Protein AF-A0A3E0HMZ7-F1 (afdb_monomer_lite)

Organism: NCBI:txid1045776

Foldseek 3Di:
DDDDDDDDDPDDDDDDDDDDDDDDDDDDDDDDDDDDDDDDDPDPPPDDDPPPPPCPPPPPPQDAADPVALLSVQLVVLVVLLVVQCVPDPDPVLVVCLDLVNLQVDPPAPDHSVLLSCSNRSVDLHDLRSLLSSCCSRPPVHPVSSVVSVVSSVVSVVVVVVVVCVVCVPDPPPPDDDDDDDDDDDDPQPQLLVLLVVLLVLLVVLCVVLPHDLVQLCVQLVHDSVLSVLCNDRPHPHRDLSSLVSSCVSSVPDPVVSVSSVVSSCSNVVPD

Radius of gyration: 32.25 Å; chains: 1; bounding box: 97×49×95 Å

Sequence (272 aa):
MRVLLSQVDPNGPSVRLDAHRRAPFMSPRGQGHAWSPGPLGTDQDRLGVHGSLREEAMPNRRRPIDMTTPAARLAMGLRALQREAIARAASTAELRAISIDQIAGGSLWRTSKTAIYAALNGTRLPSTDTISALAAAWDPRGEAGRLEWLRLRDAIEDELQANAAAAHPSQPTPTVSPTPQPQQEKPKNEGAERALVELRDRMEEARLRHGLALTQTTARARLGRTTVSQAFRQGAPAPSGGTVMAIGRALAVQEPELKEWLTLLRTAQSRT

pLDDT: mean 80.82, std 20.92, range [38.16, 98.06]

Secondary structure (DSSP, 8-state):
----PPPPP-------------------------------------------------S--PPPP-TTSHHHHHHHHHHHHHHHHHHH--SHHHHHHTSHHHHHH-SSS---HHHHHHHHHTSS---HHHHHHHHHHH-TTTHHHHHHHHHHHHHHHHHHHHHHHHHS---------------------HHHHHHHHHHHHHHHHHHHHTT--HHHHHHHHT--HHHHHHHHSTTSPPPPHHHHHHHHHHTT--HHHHHHHHHHHHHHHTT-

Structure (mmCIF, N/CA/C/O backbone):
data_AF-A0A3E0HMZ7-F1
#
_entry.id   AF-A0A3E0HMZ7-F1
#
loop_
_atom_site.group_PDB
_atom_site.id
_atom_site.type_symbol
_atom_site.label_atom_id
_atom_site.label_alt_id
_atom_site.label_comp_id
_atom_site.label_asym_id
_atom_site.label_entity_id
_atom_site.label_seq_id
_atom_site.pdbx_PDB_ins_code
_atom_site.Cartn_x
_atom_site.Cartn_y
_atom_site.Cartn_z
_atom_site.occupancy
_atom_site.B_iso_or_equiv
_atom_site.auth_seq_id
_atom_site.auth_comp_id
_atom_site.auth_asym_id
_atom_site.auth_atom_id
_atom_site.pdbx_PDB_model_num
ATOM 1 N N . MET A 1 1 ? -42.858 -26.434 -42.249 1.00 46.12 1 MET A N 1
ATOM 2 C CA . MET A 1 1 ? -41.436 -26.278 -42.628 1.00 46.12 1 MET A CA 1
ATOM 3 C C . MET A 1 1 ? -41.306 -25.182 -43.676 1.00 46.12 1 MET A C 1
ATOM 5 O O . MET A 1 1 ? -41.639 -25.413 -44.829 1.00 46.12 1 MET A O 1
ATOM 9 N N . ARG A 1 2 ? -40.872 -23.985 -43.274 1.00 43.38 2 ARG A N 1
ATOM 10 C CA . ARG A 1 2 ? -40.291 -22.968 -44.161 1.00 43.38 2 ARG A CA 1
ATOM 11 C C . ARG A 1 2 ? -39.480 -22.020 -43.281 1.00 43.38 2 ARG A C 1
ATOM 13 O O . ARG A 1 2 ? -40.033 -21.337 -42.429 1.00 43.38 2 ARG A O 1
ATOM 20 N N . VAL A 1 3 ? -38.167 -22.112 -43.439 1.00 47.28 3 VAL A N 1
ATOM 21 C CA . VAL A 1 3 ? -37.144 -21.322 -42.754 1.00 47.28 3 VAL A CA 1
ATOM 22 C C . VAL A 1 3 ? -36.981 -20.026 -43.544 1.00 47.28 3 VAL A C 1
ATOM 24 O O . VAL A 1 3 ? -36.716 -20.086 -44.743 1.00 47.28 3 VAL A O 1
ATOM 27 N N . LEU A 1 4 ? -37.153 -18.873 -42.898 1.00 54.59 4 LEU A N 1
ATOM 28 C CA . LEU A 1 4 ? -36.759 -17.578 -43.455 1.00 54.59 4 LEU A CA 1
ATOM 29 C C . LEU A 1 4 ? -35.418 -17.184 -42.831 1.00 54.59 4 LEU A C 1
ATOM 31 O O . LEU A 1 4 ? -35.339 -16.805 -41.666 1.00 54.59 4 LEU A O 1
ATOM 35 N N . LEU A 1 5 ? -34.366 -17.354 -43.632 1.00 55.09 5 LEU A N 1
ATOM 36 C CA . LEU A 1 5 ? -33.020 -16.841 -43.407 1.00 55.09 5 LEU A CA 1
ATOM 37 C C . LEU A 1 5 ? -33.034 -15.321 -43.596 1.00 55.09 5 LEU A C 1
ATOM 39 O O . LEU A 1 5 ? -33.409 -14.829 -44.660 1.00 55.09 5 LEU A O 1
ATOM 43 N N . SER A 1 6 ? -32.623 -14.594 -42.559 1.00 58.72 6 SER A N 1
ATOM 44 C CA . SER A 1 6 ? -32.431 -13.146 -42.601 1.00 58.72 6 SER A CA 1
ATOM 45 C C . SER A 1 6 ? -31.165 -12.825 -43.397 1.00 58.72 6 SER A C 1
ATOM 47 O O . SER A 1 6 ? -30.083 -13.316 -43.073 1.00 58.72 6 SER A O 1
ATOM 49 N N . GLN A 1 7 ? -31.319 -12.030 -44.457 1.00 59.16 7 GLN A N 1
ATOM 50 C CA . GLN A 1 7 ? -30.225 -11.507 -45.271 1.00 59.16 7 GLN A CA 1
ATOM 51 C C . GLN A 1 7 ? -29.367 -10.508 -44.487 1.00 59.16 7 GLN A C 1
ATOM 53 O O . GLN A 1 7 ? -29.874 -9.687 -43.726 1.00 59.16 7 GLN A O 1
ATOM 58 N N . VAL A 1 8 ? -28.060 -10.597 -44.727 1.00 59.78 8 VAL A N 1
ATOM 59 C CA . VAL A 1 8 ? -27.018 -9.657 -44.310 1.00 59.78 8 VAL A CA 1
ATOM 60 C C . VAL A 1 8 ? -26.905 -8.565 -45.373 1.00 59.78 8 VAL A C 1
ATOM 62 O O . VAL A 1 8 ? -26.824 -8.867 -46.562 1.00 59.78 8 VAL A O 1
ATOM 65 N N . ASP A 1 9 ? -26.897 -7.313 -44.931 1.00 62.09 9 ASP A N 1
ATOM 66 C CA . ASP A 1 9 ? -26.772 -6.116 -45.762 1.00 62.09 9 ASP A CA 1
ATOM 67 C C . ASP A 1 9 ? -25.286 -5.864 -46.126 1.00 62.09 9 ASP A C 1
ATOM 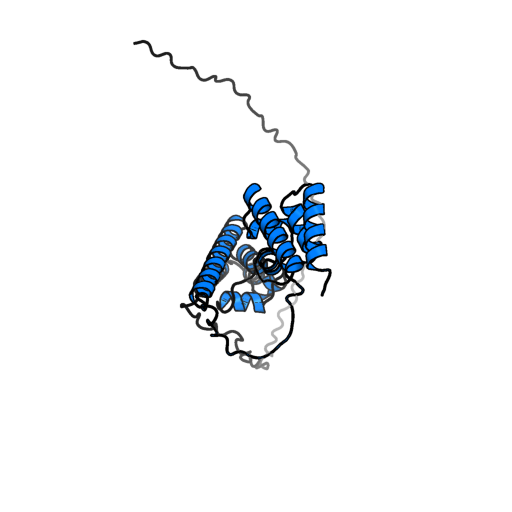69 O O . ASP A 1 9 ? -24.460 -5.737 -45.216 1.00 62.09 9 ASP A O 1
ATOM 73 N N . PRO A 1 10 ? -24.890 -5.827 -47.415 1.00 60.81 10 PRO A N 1
ATOM 74 C CA . PRO A 1 10 ? -23.492 -5.656 -47.821 1.00 60.81 10 PRO A CA 1
ATOM 75 C C . PRO A 1 10 ? -23.022 -4.190 -47.938 1.00 60.81 10 PRO A C 1
ATOM 77 O O . PRO A 1 10 ? -21.898 -3.961 -48.379 1.00 60.81 10 PRO A O 1
ATOM 80 N N . ASN A 1 11 ? -23.825 -3.191 -47.551 1.00 59.16 11 ASN A N 1
ATOM 81 C CA . ASN A 1 11 ? -23.514 -1.767 -47.774 1.00 59.16 11 ASN A CA 1
ATOM 82 C C . ASN A 1 11 ? -23.159 -0.977 -46.497 1.00 59.16 11 ASN A C 1
ATOM 84 O O . ASN A 1 11 ? -23.717 0.080 -46.204 1.00 59.16 11 ASN A O 1
ATOM 88 N N . GLY A 1 12 ? -22.173 -1.463 -45.738 1.00 53.44 12 GLY A N 1
ATOM 89 C CA . GLY A 1 12 ? -21.532 -0.679 -44.676 1.00 53.44 12 GLY A CA 1
ATOM 90 C C . GLY A 1 12 ? -20.525 0.341 -45.246 1.00 53.44 12 GLY A C 1
ATOM 91 O O . GLY A 1 12 ? -19.716 -0.026 -46.101 1.00 53.44 12 GLY A O 1
ATOM 92 N N . PRO A 1 13 ? -20.528 1.614 -44.805 1.00 52.66 13 PRO A N 1
ATOM 93 C CA . PRO A 1 13 ? -19.712 2.666 -45.409 1.00 52.66 13 PRO A CA 1
ATOM 94 C C . PRO A 1 13 ? -18.209 2.442 -45.190 1.00 52.66 13 PRO A C 1
ATOM 96 O O . PRO A 1 13 ? -17.721 2.342 -44.064 1.00 52.66 13 PRO A O 1
ATOM 99 N N . SER A 1 14 ? -17.467 2.421 -46.300 1.00 49.06 14 SER A N 1
ATOM 100 C CA . SER A 1 14 ? -16.004 2.429 -46.329 1.00 49.06 14 SER A CA 1
ATOM 101 C C . SER A 1 14 ? -15.459 3.725 -45.728 1.00 49.06 14 SER A C 1
ATOM 103 O O . SER A 1 14 ? -15.555 4.795 -46.331 1.00 49.06 14 SER A O 1
ATOM 105 N N . VAL A 1 15 ? -14.844 3.629 -44.552 1.00 52.47 15 VAL A N 1
ATOM 106 C CA . VAL A 1 15 ? -14.053 4.719 -43.976 1.00 52.47 15 VAL A CA 1
ATOM 107 C C . VAL A 1 15 ? -12.723 4.779 -44.730 1.00 52.47 15 VAL A C 1
ATOM 109 O O . VAL A 1 15 ? -11.824 3.969 -44.513 1.00 52.47 15 VAL A O 1
ATOM 112 N N . ARG A 1 16 ? -12.619 5.733 -45.662 1.00 45.00 16 ARG A N 1
ATOM 113 C CA . ARG A 1 16 ? -11.362 6.136 -46.301 1.00 45.00 16 ARG A CA 1
ATOM 114 C C . ARG A 1 16 ? -10.414 6.693 -45.234 1.00 45.00 16 ARG A C 1
ATOM 116 O O . ARG A 1 16 ? -10.706 7.720 -44.630 1.00 45.00 16 ARG A O 1
ATOM 123 N N . LEU A 1 17 ? -9.277 6.029 -45.026 1.00 49.91 17 LEU A N 1
ATOM 124 C CA . LEU A 1 17 ? -8.123 6.625 -44.357 1.00 49.91 17 LEU A CA 1
ATOM 125 C C . LEU A 1 17 ? -7.447 7.595 -45.337 1.00 49.91 17 LEU A C 1
ATOM 127 O O . LEU A 1 17 ? -6.785 7.169 -46.283 1.00 49.91 17 LEU A O 1
ATOM 131 N N . ASP A 1 18 ? -7.615 8.892 -45.098 1.00 42.81 18 ASP A N 1
ATOM 132 C CA . ASP A 1 18 ? -6.833 9.944 -45.743 1.00 42.81 18 ASP A CA 1
ATOM 133 C C . ASP A 1 18 ? -5.388 9.906 -45.230 1.00 42.81 18 ASP A C 1
ATOM 135 O O . ASP A 1 18 ? -5.064 10.326 -44.117 1.00 42.81 18 ASP A O 1
ATOM 139 N N . ALA A 1 19 ? -4.501 9.383 -46.072 1.00 49.16 19 ALA A N 1
ATOM 140 C CA . ALA A 1 19 ? -3.062 9.406 -45.891 1.00 49.16 19 ALA A CA 1
ATOM 141 C C . ALA A 1 19 ? -2.466 10.622 -46.613 1.00 49.16 19 ALA A C 1
ATOM 143 O O . ALA A 1 19 ? -1.935 10.484 -47.707 1.00 49.16 19 ALA A O 1
ATOM 144 N N . HIS A 1 20 ? -2.496 11.809 -45.999 1.00 45.06 20 HIS A N 1
ATOM 145 C CA . HIS A 1 20 ? -1.673 12.936 -46.452 1.00 45.06 20 HIS A CA 1
ATOM 146 C C . HIS A 1 20 ? -1.298 13.891 -45.312 1.00 45.06 20 HIS A C 1
ATOM 148 O O . HIS A 1 20 ? -2.047 14.795 -44.959 1.00 45.06 20 HIS A O 1
ATOM 154 N N . ARG A 1 21 ? -0.053 13.781 -44.830 1.00 42.22 21 ARG A N 1
ATOM 155 C CA . ARG A 1 21 ? 0.781 14.961 -44.551 1.00 42.22 21 ARG A CA 1
ATOM 156 C C . ARG A 1 21 ? 2.265 14.610 -44.637 1.00 42.22 21 ARG A C 1
ATOM 158 O O . ARG A 1 21 ? 2.892 14.159 -43.687 1.00 42.22 21 ARG A O 1
ATOM 165 N N . ARG A 1 22 ? 2.806 14.844 -45.836 1.00 45.09 22 ARG A N 1
ATOM 166 C CA . ARG A 1 22 ? 4.225 15.121 -46.071 1.00 45.09 22 ARG A CA 1
ATOM 167 C C . ARG A 1 22 ? 4.581 16.435 -45.373 1.00 45.09 22 ARG A C 1
ATOM 169 O O . ARG A 1 22 ? 3.862 17.418 -45.531 1.00 45.09 22 ARG A O 1
ATOM 176 N N . ALA A 1 23 ? 5.716 16.460 -44.688 1.00 48.41 23 ALA A N 1
ATOM 177 C CA . ALA A 1 23 ? 6.455 17.679 -44.382 1.00 48.41 23 ALA A CA 1
ATOM 178 C C . ALA A 1 23 ? 7.950 17.438 -44.679 1.00 48.41 23 ALA A C 1
ATOM 180 O O . ALA A 1 23 ? 8.374 16.281 -44.732 1.00 48.41 23 ALA A O 1
ATOM 181 N N . PRO A 1 24 ? 8.710 18.497 -44.998 1.00 61.53 24 PRO A N 1
ATOM 182 C CA . PRO A 1 24 ? 9.727 18.437 -46.035 1.00 61.53 24 PRO A CA 1
ATOM 183 C C . PRO A 1 24 ? 11.140 18.133 -45.539 1.00 61.53 24 PRO A C 1
ATOM 185 O O . PRO A 1 24 ? 11.568 18.485 -44.444 1.00 61.53 24 PRO A O 1
ATOM 188 N N . PHE A 1 25 ? 11.865 17.528 -46.469 1.00 49.56 25 PHE A N 1
ATOM 189 C CA . PHE A 1 25 ? 13.305 17.388 -46.549 1.00 49.56 25 PHE A CA 1
ATOM 190 C C . PHE A 1 25 ? 13.981 18.774 -46.514 1.00 49.56 25 PHE A C 1
ATOM 192 O O . PHE A 1 25 ? 13.818 19.566 -47.440 1.00 49.56 25 PHE A O 1
ATOM 199 N N . MET A 1 26 ? 14.756 19.061 -45.468 1.00 54.38 26 MET A N 1
ATOM 200 C CA . MET A 1 26 ? 15.767 20.123 -45.463 1.00 54.38 26 MET A CA 1
ATOM 201 C C . MET A 1 26 ? 17.067 19.553 -44.900 1.00 54.38 26 MET A C 1
ATOM 203 O O . MET A 1 26 ? 17.221 19.373 -43.696 1.00 54.38 26 MET A O 1
ATOM 207 N N . SER A 1 27 ? 18.015 19.289 -45.795 1.00 52.84 27 SER A N 1
ATOM 208 C CA . SER A 1 27 ? 19.438 19.273 -45.469 1.00 52.84 27 SER A CA 1
ATOM 209 C C . SER A 1 27 ? 20.047 20.596 -45.917 1.00 52.84 27 SER A C 1
ATOM 211 O O . SER A 1 27 ? 19.830 20.998 -47.062 1.00 52.84 27 SER A O 1
ATOM 213 N N . PRO A 1 28 ? 20.910 21.203 -45.097 1.00 62.03 28 PRO A N 1
ATOM 214 C CA . PRO A 1 28 ? 22.019 21.981 -45.605 1.00 62.03 28 PRO A CA 1
ATOM 215 C C . PRO A 1 28 ? 23.337 21.253 -45.338 1.00 62.03 28 PRO A C 1
ATOM 217 O O . PRO A 1 28 ? 23.676 20.885 -44.215 1.00 62.03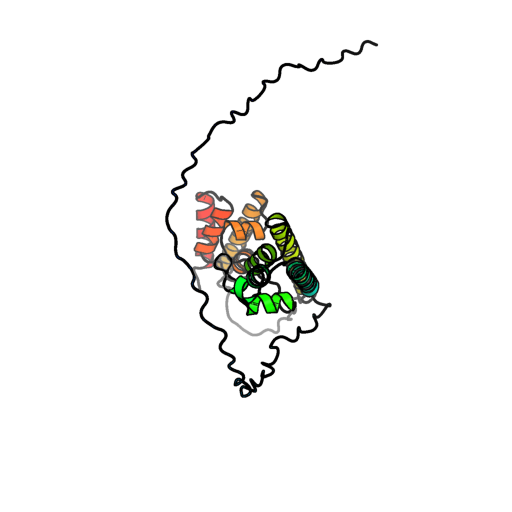 28 PRO A O 1
ATOM 220 N N . ARG A 1 29 ? 24.081 21.077 -46.430 1.00 49.16 29 ARG A N 1
ATOM 221 C CA . ARG A 1 29 ? 25.527 20.858 -46.454 1.00 49.16 29 ARG A CA 1
ATOM 222 C C . ARG A 1 29 ? 26.236 21.946 -45.644 1.00 49.16 29 ARG A C 1
ATOM 224 O O . ARG A 1 29 ? 25.865 23.112 -45.750 1.00 49.16 29 ARG A O 1
ATOM 231 N N . GLY A 1 30 ? 27.337 21.592 -44.986 1.00 44.38 30 GLY A N 1
ATOM 232 C CA . GLY A 1 30 ? 28.332 22.586 -44.603 1.00 44.38 30 GLY A CA 1
ATOM 233 C C . GLY A 1 30 ? 29.399 22.096 -43.633 1.00 44.38 30 GLY A C 1
ATOM 234 O O . GLY A 1 30 ? 29.156 22.092 -42.438 1.00 44.38 30 GLY A O 1
ATOM 235 N N . GLN A 1 31 ? 30.594 21.852 -44.184 1.00 53.25 31 GLN A N 1
ATOM 236 C CA . GLN A 1 31 ? 31.911 22.006 -43.541 1.00 53.25 31 GLN A CA 1
ATOM 237 C C . GLN A 1 31 ? 32.281 20.902 -42.521 1.00 53.25 31 GLN A C 1
ATOM 239 O O . GLN A 1 31 ? 31.648 20.735 -41.494 1.00 53.25 31 GLN A O 1
ATOM 244 N N . GLY A 1 32 ? 33.277 20.043 -42.746 1.00 47.09 32 GLY A N 1
ATOM 245 C CA . GLY A 1 32 ? 34.570 20.317 -43.367 1.00 47.09 32 GLY A CA 1
ATOM 246 C C . GLY A 1 32 ? 35.599 20.693 -42.301 1.00 47.09 32 GLY A C 1
ATOM 247 O O . GLY A 1 32 ? 36.150 21.782 -42.357 1.00 47.09 32 GLY A O 1
ATOM 248 N N . HIS A 1 33 ? 35.864 19.799 -41.343 1.00 51.12 33 HIS A N 1
ATOM 249 C CA . HIS A 1 33 ? 37.079 19.862 -40.534 1.00 51.12 33 HIS A CA 1
ATOM 250 C C . HIS A 1 33 ? 37.852 18.556 -40.670 1.00 51.12 33 HIS A C 1
ATOM 252 O O . HIS A 1 33 ? 37.441 17.498 -40.199 1.00 51.12 33 HIS A O 1
ATOM 258 N N . ALA A 1 34 ? 38.971 18.681 -41.378 1.00 44.94 34 ALA A N 1
ATOM 259 C CA . ALA A 1 34 ? 40.043 17.715 -41.444 1.00 44.94 34 ALA A CA 1
ATOM 260 C C . ALA A 1 34 ? 40.508 17.365 -40.024 1.00 44.94 34 ALA A C 1
ATOM 262 O O . ALA A 1 34 ? 40.951 18.233 -39.274 1.00 44.94 34 ALA A O 1
ATOM 263 N N . TRP A 1 35 ? 40.401 16.090 -39.665 1.00 46.62 35 TRP A N 1
ATOM 264 C CA . TRP A 1 35 ? 41.132 15.529 -38.539 1.00 46.62 35 TRP A CA 1
ATOM 265 C C . TRP A 1 35 ? 42.512 15.109 -39.043 1.00 46.62 35 TRP A C 1
ATOM 267 O O . TRP A 1 35 ? 42.638 14.177 -39.836 1.00 46.62 35 TRP A O 1
ATOM 277 N N . SER A 1 36 ? 43.537 15.838 -38.609 1.00 50.78 36 SER A N 1
ATOM 278 C CA . SER A 1 36 ? 44.939 15.469 -38.793 1.00 50.78 36 SER A CA 1
ATOM 279 C C . SER A 1 36 ? 45.300 14.288 -37.881 1.00 50.78 36 SER A C 1
ATOM 281 O O . SER A 1 36 ? 45.019 14.357 -36.682 1.00 50.78 36 SER A O 1
ATOM 283 N N . PRO A 1 37 ? 45.964 13.234 -38.384 1.00 58.03 37 PRO A N 1
ATOM 284 C CA . PRO A 1 37 ? 46.557 12.206 -37.539 1.00 58.03 37 PRO A CA 1
ATOM 285 C C . PRO A 1 37 ? 47.890 12.722 -36.971 1.00 58.03 37 PRO A C 1
ATOM 287 O O . PRO A 1 37 ? 48.880 12.850 -37.688 1.00 58.03 37 PRO A O 1
ATOM 290 N N . GLY A 1 38 ? 47.896 13.060 -35.680 1.00 47.66 38 GLY A N 1
ATOM 291 C CA . GLY A 1 38 ? 49.111 13.303 -34.894 1.00 47.66 38 GLY A CA 1
ATOM 292 C C . GLY A 1 38 ? 49.684 11.995 -34.323 1.00 47.66 38 GLY A C 1
ATOM 293 O O . GLY A 1 38 ? 48.937 11.030 -34.166 1.00 47.66 38 GLY A O 1
ATOM 294 N N . PRO A 1 39 ? 51.001 11.934 -34.061 1.00 57.16 39 PRO A N 1
ATOM 295 C CA . PRO A 1 39 ? 51.797 10.714 -34.155 1.00 57.16 39 PRO A CA 1
ATOM 296 C C . PRO A 1 39 ? 51.690 9.784 -32.943 1.00 57.16 39 PRO A C 1
ATOM 298 O O . PRO A 1 39 ? 51.387 10.202 -31.826 1.00 57.16 39 PRO A O 1
ATOM 301 N N . LEU A 1 40 ? 52.023 8.514 -33.199 1.00 56.88 40 LEU A N 1
ATOM 302 C CA . LEU A 1 40 ? 52.307 7.485 -32.204 1.00 56.88 40 LEU A CA 1
ATOM 303 C C . LEU A 1 40 ? 53.355 7.980 -31.196 1.00 56.88 40 LEU A C 1
ATOM 305 O O . LEU A 1 40 ? 54.552 7.972 -31.475 1.00 56.88 40 LEU A O 1
ATOM 309 N N . GLY A 1 41 ? 52.885 8.374 -30.016 1.00 44.78 41 GLY A N 1
ATOM 310 C CA . GLY A 1 41 ? 53.686 8.463 -28.804 1.00 44.78 41 GLY A CA 1
ATOM 311 C C . GLY A 1 41 ? 53.600 7.140 -28.055 1.00 44.78 41 GLY A C 1
ATOM 312 O O . GLY A 1 41 ? 52.588 6.837 -27.425 1.00 44.78 41 GLY A O 1
ATOM 313 N N . THR A 1 42 ? 54.655 6.340 -28.157 1.00 63.19 42 THR A N 1
ATOM 314 C CA . THR A 1 42 ? 54.971 5.265 -27.218 1.00 63.19 42 THR A CA 1
ATOM 315 C C . THR A 1 42 ? 55.269 5.887 -25.859 1.00 63.19 42 THR A C 1
ATOM 317 O O . THR A 1 42 ? 56.367 6.393 -25.655 1.00 63.19 42 THR A O 1
ATOM 320 N N . ASP A 1 43 ? 54.304 5.850 -24.944 1.00 46.06 43 ASP A N 1
ATOM 321 C CA . ASP A 1 43 ? 54.545 6.152 -23.534 1.00 46.06 43 ASP A CA 1
ATOM 322 C C . ASP A 1 43 ? 54.189 4.917 -22.708 1.00 46.06 43 ASP A C 1
ATOM 324 O O . ASP A 1 43 ? 53.050 4.643 -22.319 1.00 46.06 43 ASP A O 1
ATOM 328 N N . GLN A 1 44 ? 55.217 4.086 -22.601 1.00 52.34 44 GLN A N 1
ATOM 329 C CA . GLN A 1 44 ? 55.290 2.857 -21.844 1.00 52.34 44 GLN A CA 1
ATOM 330 C C . GLN A 1 44 ? 55.743 3.219 -20.422 1.00 52.34 44 GLN A C 1
ATOM 332 O O . GLN A 1 44 ? 56.800 2.787 -20.000 1.00 52.34 44 GLN A O 1
ATOM 337 N N . ASP A 1 45 ? 54.973 4.037 -19.697 1.00 49.44 45 ASP A N 1
ATOM 338 C CA . ASP A 1 45 ? 55.275 4.365 -18.294 1.00 49.44 45 ASP A CA 1
ATOM 339 C C . ASP A 1 45 ? 54.003 4.649 -17.474 1.00 49.44 45 ASP A C 1
ATOM 341 O O . ASP A 1 45 ? 53.703 5.745 -17.000 1.00 49.44 45 ASP A O 1
ATOM 345 N N . ARG A 1 46 ? 53.187 3.603 -17.304 1.00 44.84 46 ARG A N 1
ATOM 346 C CA . ARG A 1 46 ? 52.029 3.620 -16.394 1.00 44.84 46 ARG A CA 1
ATOM 347 C C . ARG A 1 46 ? 51.891 2.311 -15.619 1.00 44.84 46 ARG A C 1
ATOM 349 O O . ARG A 1 46 ? 50.832 1.693 -15.575 1.00 44.84 46 ARG A O 1
ATOM 356 N N . LEU A 1 47 ? 52.977 1.893 -14.974 1.00 52.03 47 LEU A N 1
ATOM 357 C CA . LEU A 1 47 ? 52.958 0.868 -13.931 1.00 52.03 47 LEU A CA 1
ATOM 358 C C . LEU A 1 47 ? 53.214 1.543 -12.586 1.00 52.03 47 LEU A C 1
ATOM 360 O O . LEU A 1 47 ? 54.346 1.816 -12.210 1.00 52.03 47 LEU A O 1
ATOM 364 N N . GLY A 1 48 ? 52.135 1.853 -11.872 1.00 49.41 48 GLY A N 1
ATOM 365 C CA . GLY A 1 48 ? 52.252 2.489 -10.561 1.00 49.41 48 GLY A CA 1
ATOM 366 C C . GLY A 1 48 ? 50.945 2.946 -9.933 1.00 49.41 48 GLY A C 1
ATOM 367 O O . GLY A 1 48 ? 50.954 3.859 -9.121 1.00 49.41 48 GLY A O 1
ATOM 368 N N . VAL A 1 49 ? 49.811 2.341 -10.289 1.00 46.75 49 VAL A N 1
ATOM 369 C CA . VAL A 1 49 ? 48.587 2.479 -9.496 1.00 46.75 49 VAL A CA 1
ATOM 370 C C . VAL A 1 49 ? 48.108 1.070 -9.202 1.00 46.75 49 VAL A C 1
ATOM 372 O O . VAL A 1 49 ? 47.240 0.526 -9.878 1.00 46.75 49 VAL A O 1
ATOM 375 N N . HIS A 1 50 ? 48.683 0.478 -8.152 1.00 45.06 50 HIS A N 1
ATOM 376 C CA . HIS A 1 50 ? 47.945 -0.465 -7.323 1.00 45.06 50 HIS A CA 1
ATOM 377 C C . HIS A 1 50 ? 46.779 0.311 -6.710 1.00 45.06 50 HIS A C 1
ATOM 379 O O . HIS A 1 50 ? 46.787 0.706 -5.545 1.00 45.06 50 HIS A O 1
ATOM 385 N N . GLY A 1 51 ? 45.763 0.551 -7.539 1.00 43.47 51 GLY A N 1
ATOM 386 C CA . GLY A 1 51 ? 44.406 0.734 -7.092 1.00 43.47 51 GLY A CA 1
ATOM 387 C C . GLY A 1 51 ? 44.060 -0.576 -6.426 1.00 43.47 51 GLY A C 1
ATOM 388 O O . GLY A 1 51 ? 43.618 -1.519 -7.074 1.00 43.47 51 GLY A O 1
ATOM 389 N N . SER A 1 52 ? 44.369 -0.636 -5.133 1.00 44.38 52 SER A N 1
ATOM 390 C CA . SER A 1 52 ? 43.654 -1.416 -4.152 1.00 44.38 52 SER A CA 1
ATOM 391 C C . SER A 1 52 ? 42.181 -1.147 -4.448 1.00 44.38 52 SER A C 1
ATOM 393 O O . SER A 1 52 ? 41.599 -0.172 -3.971 1.00 44.38 52 SER A O 1
ATOM 395 N N . LEU A 1 53 ? 41.609 -1.964 -5.341 1.00 46.72 53 LEU A N 1
ATOM 396 C CA . LEU A 1 53 ? 40.198 -2.266 -5.380 1.00 46.72 53 LEU A CA 1
ATOM 397 C C . LEU A 1 53 ? 39.967 -2.866 -4.008 1.00 46.72 53 LEU A C 1
ATOM 399 O O . LEU A 1 53 ? 40.027 -4.077 -3.812 1.00 46.72 53 LEU A O 1
ATOM 403 N N . ARG A 1 54 ? 39.814 -1.965 -3.032 1.00 41.59 54 ARG A N 1
ATOM 404 C CA . ARG A 1 54 ? 39.092 -2.238 -1.818 1.00 41.59 54 ARG A CA 1
ATOM 405 C C . ARG A 1 54 ? 37.917 -3.055 -2.310 1.00 41.59 54 ARG A C 1
ATOM 407 O O . ARG A 1 54 ? 37.156 -2.595 -3.164 1.00 41.59 54 ARG A O 1
ATOM 414 N N . GLU A 1 55 ? 37.819 -4.274 -1.808 1.00 40.25 55 GLU A N 1
ATOM 415 C CA . GLU A 1 55 ? 36.531 -4.838 -1.472 1.00 40.25 55 GLU A CA 1
ATOM 416 C C . GLU A 1 55 ? 35.785 -3.739 -0.702 1.00 40.25 55 GLU A C 1
ATOM 418 O O . GLU A 1 55 ? 35.801 -3.677 0.525 1.00 40.25 55 GLU A O 1
ATOM 423 N N . GLU A 1 56 ? 35.200 -2.785 -1.430 1.00 40.00 56 GLU A N 1
ATOM 424 C CA . GLU A 1 56 ? 34.049 -2.033 -0.997 1.00 40.00 56 GLU A CA 1
ATOM 425 C C . GLU A 1 56 ? 33.052 -3.130 -0.700 1.00 40.00 56 GLU A C 1
ATOM 427 O O . GLU A 1 56 ? 32.460 -3.718 -1.607 1.00 40.00 56 GLU A O 1
ATOM 432 N N . ALA A 1 57 ? 33.041 -3.503 0.580 1.00 39.34 57 ALA A N 1
ATOM 433 C CA . ALA A 1 57 ? 32.245 -4.546 1.172 1.00 39.34 57 ALA A CA 1
ATOM 434 C C . ALA A 1 57 ? 30.915 -4.583 0.441 1.00 39.34 57 ALA A C 1
ATOM 436 O O . ALA A 1 57 ? 30.151 -3.640 0.600 1.00 39.34 57 ALA A O 1
ATOM 437 N N . MET A 1 58 ? 30.681 -5.603 -0.398 1.00 38.16 58 MET A N 1
ATOM 438 C CA . MET A 1 58 ? 29.442 -5.737 -1.164 1.00 38.16 58 MET A CA 1
ATOM 439 C C . MET A 1 58 ? 28.272 -5.522 -0.191 1.00 38.16 58 MET A C 1
ATOM 441 O O . MET A 1 58 ? 27.976 -6.443 0.580 1.00 38.16 58 MET A O 1
ATOM 445 N N . PRO A 1 59 ? 27.606 -4.344 -0.160 1.00 47.47 59 PRO A N 1
ATOM 446 C CA . PRO A 1 59 ? 26.866 -3.938 1.040 1.00 47.47 59 PRO A CA 1
ATOM 447 C C . PRO A 1 59 ? 25.535 -4.672 1.205 1.00 47.47 59 PRO A C 1
ATOM 449 O O . PRO A 1 59 ? 24.732 -4.340 2.069 1.00 47.47 59 PRO A O 1
ATOM 452 N N . ASN A 1 60 ? 25.255 -5.654 0.353 1.00 56.94 60 ASN A N 1
ATOM 453 C CA . ASN A 1 60 ? 23.986 -6.351 0.324 1.00 56.94 60 ASN A CA 1
ATOM 454 C C . ASN A 1 60 ? 24.181 -7.816 -0.057 1.00 56.94 60 ASN A C 1
ATOM 456 O O . ASN A 1 60 ? 23.704 -8.283 -1.094 1.00 56.94 60 ASN A O 1
ATOM 460 N N . ARG A 1 61 ? 24.826 -8.590 0.827 1.00 69.06 61 ARG A N 1
ATOM 461 C CA . ARG A 1 61 ? 24.524 -10.026 0.871 1.00 69.06 61 ARG A CA 1
ATOM 462 C C . ARG A 1 61 ? 23.022 -10.152 1.112 1.00 69.06 61 ARG A C 1
ATOM 464 O O . ARG A 1 61 ? 22.521 -9.799 2.180 1.00 69.06 61 ARG A O 1
ATOM 471 N N . ARG A 1 62 ? 22.298 -10.579 0.074 1.00 78.12 62 ARG A N 1
ATOM 472 C CA . ARG A 1 62 ? 20.844 -10.749 0.115 1.00 78.12 62 ARG A CA 1
ATOM 473 C C . ARG A 1 62 ? 20.521 -11.677 1.277 1.00 78.12 62 ARG A C 1
ATOM 475 O O . ARG A 1 62 ? 20.980 -12.817 1.294 1.00 78.12 62 ARG A O 1
ATOM 482 N N . ARG A 1 63 ? 19.746 -11.188 2.244 1.00 84.50 63 ARG A N 1
ATOM 483 C CA . ARG A 1 63 ? 19.314 -12.027 3.360 1.00 84.50 63 ARG A CA 1
ATOM 484 C C . ARG A 1 63 ? 18.442 -13.174 2.822 1.00 84.50 63 ARG A C 1
ATOM 486 O O . ARG A 1 63 ? 17.707 -12.956 1.840 1.00 84.50 63 ARG A O 1
ATOM 493 N N . PRO A 1 64 ? 18.535 -14.377 3.417 1.00 90.75 64 PRO A N 1
ATOM 494 C CA . PRO A 1 64 ? 17.563 -15.430 3.161 1.00 90.75 64 PRO A CA 1
ATOM 495 C C . PRO A 1 64 ? 16.165 -14.895 3.493 1.00 90.75 64 PRO A C 1
ATOM 497 O O . PRO A 1 64 ? 15.993 -14.166 4.470 1.00 90.75 64 PRO A O 1
ATOM 500 N N . ILE A 1 65 ? 15.199 -15.184 2.623 1.00 92.12 65 ILE A N 1
ATOM 501 C CA . ILE A 1 65 ? 13.805 -14.782 2.826 1.00 92.12 65 ILE A CA 1
ATOM 502 C C . ILE A 1 65 ? 13.165 -15.828 3.734 1.00 92.12 65 ILE A C 1
ATOM 504 O O . ILE A 1 65 ? 13.271 -17.022 3.457 1.00 92.12 65 ILE A O 1
ATOM 508 N N . ASP A 1 66 ? 12.496 -15.377 4.791 1.00 92.00 66 ASP A N 1
ATOM 509 C CA . ASP A 1 66 ? 11.675 -16.240 5.632 1.00 92.00 66 ASP A CA 1
ATOM 510 C C . ASP A 1 66 ? 10.397 -16.641 4.885 1.00 92.00 66 ASP A C 1
ATOM 512 O O . ASP A 1 66 ? 9.444 -15.863 4.792 1.00 92.00 66 ASP A O 1
ATOM 516 N N . MET A 1 67 ? 10.394 -17.863 4.352 1.00 92.88 67 MET A N 1
ATOM 517 C CA . MET A 1 67 ? 9.313 -18.411 3.527 1.00 92.88 67 MET A CA 1
ATOM 518 C C . MET A 1 67 ? 8.006 -18.647 4.289 1.00 92.88 67 MET A C 1
ATOM 520 O O . MET A 1 67 ? 6.989 -18.919 3.655 1.00 92.88 67 MET A O 1
ATOM 524 N N . THR A 1 68 ? 8.010 -18.541 5.620 1.00 92.00 68 THR A N 1
ATOM 525 C CA . THR A 1 68 ? 6.796 -18.696 6.435 1.00 92.00 68 THR A CA 1
ATOM 526 C C . THR A 1 68 ? 5.880 -17.475 6.354 1.00 92.00 68 THR A C 1
ATOM 528 O O . THR A 1 68 ? 4.690 -17.565 6.650 1.00 92.00 68 THR A O 1
ATOM 531 N N . THR A 1 69 ? 6.409 -16.328 5.918 1.00 93.31 69 THR A N 1
ATOM 532 C CA . THR A 1 69 ? 5.642 -15.085 5.835 1.00 93.31 69 THR A CA 1
ATOM 533 C C . THR A 1 69 ? 4.928 -14.955 4.483 1.00 93.31 69 THR A C 1
ATOM 535 O O . THR A 1 69 ? 5.543 -15.175 3.437 1.00 93.31 69 THR A O 1
ATOM 538 N N . PRO A 1 70 ? 3.662 -14.496 4.435 1.00 94.12 70 PRO A N 1
ATOM 539 C CA . PRO A 1 70 ? 2.978 -14.216 3.168 1.00 94.12 70 PRO A CA 1
ATOM 540 C C . PRO A 1 70 ? 3.750 -13.234 2.266 1.00 94.12 70 PRO A C 1
ATOM 542 O O . PRO A 1 70 ? 3.774 -13.382 1.042 1.00 94.12 70 PRO A O 1
ATOM 545 N N . ALA A 1 71 ? 4.460 -12.274 2.873 1.00 94.56 71 ALA A N 1
ATOM 546 C CA . ALA A 1 71 ? 5.304 -11.300 2.178 1.00 94.56 71 ALA A CA 1
ATOM 547 C C . ALA A 1 71 ? 6.478 -11.938 1.407 1.00 94.56 71 ALA A C 1
ATOM 549 O O . ALA A 1 71 ? 6.945 -11.361 0.420 1.00 94.56 71 ALA A O 1
ATOM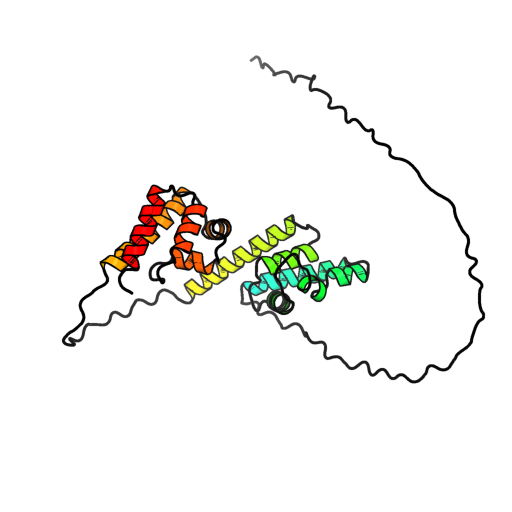 550 N N . ALA A 1 72 ? 6.927 -13.135 1.797 1.00 95.50 72 ALA A N 1
ATOM 551 C CA . ALA A 1 72 ? 7.992 -13.861 1.113 1.00 95.50 72 ALA A CA 1
ATOM 552 C C . ALA A 1 72 ? 7.655 -14.176 -0.344 1.00 95.50 72 ALA A C 1
ATOM 554 O O . ALA A 1 72 ? 8.516 -14.050 -1.216 1.00 95.50 72 ALA A O 1
ATOM 555 N N . ARG A 1 73 ? 6.395 -14.533 -0.630 1.00 96.25 73 ARG A N 1
ATOM 556 C CA . ARG A 1 73 ? 5.940 -14.841 -1.995 1.00 96.25 73 ARG A CA 1
ATOM 557 C C . ARG A 1 73 ? 6.090 -13.634 -2.918 1.00 96.25 73 ARG A C 1
ATOM 559 O O . ARG A 1 73 ? 6.646 -13.765 -4.008 1.00 96.25 73 ARG A O 1
ATOM 566 N N . LEU A 1 74 ? 5.692 -12.449 -2.451 1.00 97.12 74 LEU A N 1
ATOM 567 C CA . LEU A 1 74 ? 5.870 -11.202 -3.200 1.00 97.12 74 LEU A CA 1
ATOM 568 C C . LEU A 1 74 ? 7.349 -10.880 -3.415 1.00 97.12 74 LEU A C 1
ATOM 570 O O . LEU A 1 74 ? 7.754 -10.554 -4.527 1.00 97.12 74 LEU A O 1
ATOM 574 N N . ALA A 1 75 ? 8.167 -11.010 -2.369 1.00 97.25 75 ALA A N 1
ATOM 575 C CA . ALA A 1 75 ? 9.601 -10.753 -2.446 1.00 97.25 75 ALA A CA 1
ATOM 576 C C . ALA A 1 75 ? 10.305 -11.675 -3.455 1.00 97.25 75 ALA A C 1
ATOM 578 O O . ALA A 1 75 ? 11.146 -11.218 -4.233 1.00 97.25 75 ALA A O 1
ATOM 579 N N . MET A 1 76 ? 9.943 -12.961 -3.486 1.00 97.19 76 MET A N 1
ATOM 580 C CA . MET A 1 76 ? 10.445 -13.912 -4.481 1.00 97.19 76 MET A CA 1
ATOM 581 C C . MET A 1 76 ? 10.035 -13.523 -5.900 1.00 97.19 76 MET A C 1
ATOM 583 O O . MET A 1 76 ? 10.892 -13.510 -6.786 1.00 97.19 76 MET A O 1
ATOM 587 N N . GLY A 1 77 ? 8.767 -13.150 -6.099 1.00 97.56 77 GLY A N 1
ATOM 588 C CA . GLY A 1 77 ? 8.268 -12.657 -7.381 1.00 97.56 77 GLY A CA 1
ATOM 589 C C . GLY A 1 77 ? 9.042 -11.430 -7.868 1.00 97.56 77 GLY A C 1
ATOM 590 O O . GLY A 1 77 ? 9.548 -11.424 -8.987 1.00 97.56 77 GLY A O 1
ATOM 591 N N . LEU A 1 78 ? 9.244 -10.434 -7.002 1.00 97.62 78 LEU A N 1
ATOM 592 C CA . LEU A 1 78 ? 10.017 -9.231 -7.331 1.00 97.62 78 LEU A CA 1
ATOM 593 C C . LEU A 1 78 ? 11.492 -9.543 -7.633 1.00 97.62 78 LEU A C 1
ATOM 595 O O . LEU A 1 78 ? 12.078 -8.941 -8.530 1.00 97.62 78 LEU A O 1
ATOM 599 N N . ARG A 1 79 ? 12.110 -10.502 -6.925 1.00 97.25 79 ARG A N 1
ATOM 600 C CA . ARG A 1 79 ? 13.483 -10.952 -7.224 1.00 97.25 79 ARG A CA 1
ATOM 601 C C . ARG A 1 79 ? 13.573 -11.664 -8.573 1.00 97.25 79 ARG A C 1
ATOM 603 O O . ARG A 1 79 ? 14.574 -11.487 -9.264 1.00 97.25 79 ARG A O 1
ATOM 610 N N . ALA A 1 80 ? 12.581 -12.480 -8.929 1.00 97.44 80 ALA A N 1
ATOM 611 C CA . ALA A 1 80 ? 12.512 -13.113 -10.243 1.00 97.44 80 ALA A CA 1
ATOM 612 C C . ALA A 1 80 ? 12.375 -12.051 -11.340 1.00 97.44 80 ALA A C 1
ATOM 614 O O . ALA A 1 80 ? 13.218 -12.005 -12.233 1.00 97.44 80 ALA A O 1
ATOM 615 N N . LEU A 1 81 ? 11.433 -11.121 -11.169 1.00 97.62 81 LEU A N 1
ATOM 616 C CA . LEU A 1 81 ? 11.205 -10.004 -12.082 1.00 97.62 81 LEU A CA 1
ATOM 617 C C . LEU A 1 81 ? 12.475 -9.167 -12.306 1.00 97.62 81 LEU A C 1
ATOM 619 O O . LEU A 1 81 ? 12.837 -8.876 -13.443 1.00 97.62 81 LEU A O 1
ATOM 623 N N . GLN A 1 82 ? 13.201 -8.838 -11.232 1.00 97.56 82 GLN A N 1
ATOM 624 C CA . GLN A 1 82 ? 14.472 -8.118 -11.322 1.00 97.56 82 GLN A CA 1
ATOM 625 C C . GLN A 1 82 ? 15.524 -8.896 -12.125 1.00 97.56 82 GLN A C 1
ATOM 627 O O . GLN A 1 82 ? 16.219 -8.311 -12.952 1.00 97.56 82 GLN A O 1
ATOM 632 N N . ARG A 1 83 ? 15.677 -10.205 -11.874 1.00 97.62 83 ARG A N 1
ATOM 633 C CA . ARG A 1 83 ? 16.655 -11.037 -12.597 1.00 97.62 83 ARG A CA 1
ATOM 634 C C . ARG A 1 83 ? 16.336 -11.103 -14.083 1.00 97.62 83 ARG A C 1
ATOM 636 O O . ARG A 1 83 ? 17.247 -10.982 -14.891 1.00 97.62 83 ARG A O 1
ATOM 643 N N . GLU A 1 84 ? 15.066 -11.259 -14.434 1.00 97.94 84 GLU A N 1
ATOM 644 C CA . GLU A 1 84 ? 14.640 -11.266 -15.831 1.00 97.94 84 GLU A CA 1
ATOM 645 C C . GLU A 1 84 ? 14.851 -9.905 -16.499 1.00 97.94 84 GLU A C 1
ATOM 647 O O . GLU A 1 84 ? 15.311 -9.851 -17.634 1.00 97.94 84 GLU A O 1
ATOM 652 N N . ALA A 1 85 ? 14.573 -8.800 -15.801 1.00 97.12 85 ALA A N 1
ATOM 653 C CA . ALA A 1 85 ? 14.849 -7.460 -16.314 1.00 97.12 85 ALA A CA 1
ATOM 654 C C . ALA A 1 85 ? 16.344 -7.247 -16.584 1.00 97.12 85 ALA A C 1
ATOM 656 O O . ALA A 1 85 ? 16.705 -6.745 -17.645 1.00 97.12 85 ALA A O 1
ATOM 657 N N . ILE A 1 86 ? 17.209 -7.694 -15.667 1.00 97.00 86 ILE A N 1
ATOM 658 C CA . ILE A 1 86 ? 18.666 -7.672 -15.854 1.00 97.00 86 ILE A CA 1
ATOM 659 C C . ILE A 1 86 ? 19.074 -8.542 -17.046 1.00 97.00 86 ILE A C 1
ATOM 661 O O . ILE A 1 86 ? 19.884 -8.106 -17.854 1.00 97.00 86 ILE A O 1
ATOM 665 N N . ALA A 1 87 ? 18.503 -9.741 -17.185 1.00 97.38 87 ALA A N 1
ATOM 666 C CA . ALA A 1 87 ? 18.811 -10.647 -18.291 1.00 97.38 87 ALA A CA 1
ATOM 667 C C . ALA A 1 87 ? 18.363 -10.108 -19.662 1.00 97.38 87 ALA A C 1
ATOM 669 O O . ALA A 1 87 ? 18.970 -10.449 -20.673 1.00 97.38 87 ALA A O 1
ATOM 670 N N . ARG A 1 88 ? 17.312 -9.278 -19.709 1.00 97.56 88 ARG A N 1
ATOM 671 C CA . ARG A 1 88 ? 16.825 -8.642 -20.944 1.00 97.56 88 ARG A CA 1
ATOM 672 C C . ARG A 1 88 ? 17.605 -7.393 -21.348 1.00 97.56 88 ARG A C 1
ATOM 674 O O . ARG A 1 88 ? 17.526 -7.012 -22.510 1.00 97.56 88 ARG A O 1
ATOM 681 N N . ALA A 1 89 ? 18.298 -6.740 -20.418 1.00 97.25 89 ALA A N 1
ATOM 682 C CA . ALA A 1 89 ? 19.037 -5.522 -20.720 1.00 97.25 89 ALA A CA 1
ATOM 683 C C . ALA A 1 89 ? 20.217 -5.835 -21.655 1.00 97.25 89 ALA A C 1
ATOM 685 O O . ALA A 1 89 ? 21.137 -6.568 -21.296 1.00 97.25 89 ALA A O 1
ATOM 686 N N . ALA A 1 90 ? 20.196 -5.259 -22.853 1.00 97.06 90 ALA A N 1
ATOM 687 C CA . ALA A 1 90 ? 21.206 -5.449 -23.888 1.00 97.06 90 ALA A CA 1
ATOM 688 C C . ALA A 1 90 ? 22.375 -4.460 -23.758 1.00 97.06 90 ALA A C 1
ATOM 690 O O . ALA A 1 90 ? 23.402 -4.615 -24.419 1.00 97.06 90 ALA A O 1
ATOM 691 N N . SER A 1 91 ? 22.231 -3.425 -22.922 1.00 96.81 91 SER A N 1
ATOM 692 C CA . SER A 1 91 ? 23.241 -2.380 -22.764 1.00 96.81 91 SER A CA 1
ATOM 693 C C . SER A 1 91 ? 23.443 -1.932 -21.317 1.00 96.81 91 SER A C 1
ATOM 695 O O . SER A 1 91 ? 22.557 -2.017 -20.465 1.00 96.81 91 SER A O 1
ATOM 697 N N . THR A 1 92 ? 24.613 -1.348 -21.050 1.00 96.44 92 THR A N 1
ATOM 698 C CA . THR A 1 92 ? 24.928 -0.714 -19.760 1.00 96.44 92 THR A CA 1
ATOM 699 C C . THR A 1 92 ? 23.970 0.436 -19.429 1.00 96.44 92 THR A C 1
ATOM 701 O O . THR A 1 92 ? 23.672 0.676 -18.259 1.00 96.44 92 THR A O 1
ATOM 704 N N . ALA A 1 93 ? 23.470 1.148 -20.444 1.00 96.00 93 ALA A N 1
ATOM 705 C CA . ALA A 1 93 ? 22.498 2.223 -20.259 1.00 96.00 93 ALA A CA 1
ATOM 706 C C . ALA A 1 93 ? 21.146 1.679 -19.768 1.00 96.00 93 ALA A C 1
ATOM 708 O O . ALA A 1 93 ? 20.589 2.209 -18.806 1.00 96.00 93 ALA A O 1
ATOM 709 N N . GLU A 1 94 ? 20.665 0.584 -20.361 1.00 96.38 94 GLU A N 1
ATOM 710 C CA . GLU A 1 94 ? 19.448 -0.107 -19.917 1.00 96.38 94 GLU A CA 1
ATOM 711 C C . GLU A 1 94 ? 19.609 -0.682 -18.507 1.00 96.38 94 GLU A C 1
ATOM 713 O O . GLU A 1 94 ? 18.737 -0.478 -17.664 1.00 96.38 94 GLU A O 1
ATOM 718 N N . LEU A 1 95 ? 20.758 -1.299 -18.204 1.00 96.50 95 LEU A N 1
ATOM 719 C CA . LEU A 1 95 ? 21.076 -1.776 -16.852 1.00 96.50 95 LEU A CA 1
ATOM 720 C C . LEU A 1 95 ? 21.032 -0.647 -15.813 1.00 96.50 95 LEU A C 1
ATOM 722 O O . LEU A 1 95 ? 20.514 -0.834 -14.711 1.00 96.50 95 LEU A O 1
ATOM 726 N N . ARG A 1 96 ? 21.545 0.542 -16.155 1.00 95.31 96 ARG A N 1
ATOM 727 C CA . ARG A 1 96 ? 21.474 1.717 -15.276 1.00 95.31 96 ARG A CA 1
ATOM 728 C C . ARG A 1 96 ? 20.031 2.190 -15.097 1.00 95.31 96 ARG A C 1
ATOM 730 O O . ARG A 1 96 ? 19.657 2.517 -13.971 1.00 95.31 96 ARG A O 1
ATOM 737 N N . ALA A 1 97 ? 19.226 2.193 -16.158 1.00 94.62 97 ALA A N 1
ATOM 738 C CA . ALA A 1 97 ? 17.823 2.603 -16.105 1.00 94.62 97 ALA A CA 1
ATOM 739 C C . ALA A 1 97 ? 16.982 1.726 -15.160 1.00 94.62 97 ALA A C 1
ATOM 741 O O . ALA A 1 97 ? 16.135 2.249 -14.439 1.00 94.62 97 ALA A O 1
ATOM 742 N N . ILE A 1 98 ? 17.263 0.420 -15.102 1.00 96.25 98 ILE A N 1
ATOM 743 C CA . ILE A 1 98 ? 16.563 -0.534 -14.221 1.00 96.25 98 ILE A CA 1
ATOM 744 C C . ILE A 1 98 ? 17.237 -0.731 -12.854 1.00 96.25 98 ILE A C 1
ATOM 746 O O . ILE A 1 98 ? 16.810 -1.578 -12.060 1.00 96.25 98 ILE A O 1
ATOM 750 N N . SER A 1 99 ? 18.308 0.013 -12.569 1.00 96.56 99 SER A N 1
ATOM 751 C CA . SER A 1 99 ? 19.031 -0.087 -11.301 1.00 96.56 99 SER A CA 1
ATOM 752 C C . SER A 1 99 ? 18.189 0.437 -10.135 1.00 96.56 99 SER A C 1
ATOM 754 O O . SER A 1 99 ? 17.411 1.380 -10.274 1.00 96.56 99 SER A O 1
ATOM 756 N N . ILE A 1 100 ? 18.374 -0.144 -8.944 1.00 96.44 100 ILE A N 1
ATOM 757 C CA . ILE A 1 100 ? 17.665 0.293 -7.727 1.00 96.44 100 ILE A CA 1
ATOM 758 C C . ILE A 1 100 ? 17.933 1.774 -7.436 1.00 96.44 100 ILE A C 1
ATOM 760 O O . ILE A 1 100 ? 17.031 2.478 -6.989 1.00 96.44 100 ILE A O 1
ATOM 764 N N . ASP A 1 101 ? 19.150 2.250 -7.700 1.00 95.69 101 ASP A N 1
ATOM 765 C CA . ASP A 1 101 ? 19.526 3.643 -7.471 1.00 95.69 101 ASP A CA 1
ATOM 766 C C . ASP A 1 101 ? 18.728 4.595 -8.356 1.00 95.69 101 ASP A C 1
ATOM 768 O O . ASP A 1 101 ? 18.208 5.595 -7.860 1.00 95.69 101 ASP A O 1
ATOM 772 N N . GLN A 1 102 ? 18.568 4.245 -9.634 1.00 95.94 102 GLN A N 1
ATOM 773 C CA . GLN A 1 102 ? 17.785 5.037 -10.570 1.00 95.94 102 GLN A CA 1
ATOM 774 C C . GLN A 1 102 ? 16.292 4.993 -10.242 1.00 95.94 102 GLN A C 1
ATOM 776 O O . GLN A 1 102 ? 15.634 6.030 -10.255 1.00 95.94 102 GLN A O 1
ATOM 781 N N . ILE A 1 103 ? 15.761 3.819 -9.886 1.00 96.12 103 ILE A N 1
ATOM 782 C CA . ILE A 1 103 ? 14.351 3.669 -9.501 1.00 96.12 103 ILE A CA 1
ATOM 783 C C . ILE A 1 103 ? 14.048 4.479 -8.234 1.00 96.12 103 ILE A C 1
ATOM 785 O O . ILE A 1 103 ? 13.030 5.162 -8.169 1.00 96.12 103 ILE A O 1
ATOM 789 N N . ALA A 1 104 ? 14.936 4.440 -7.238 1.00 95.00 104 ALA A N 1
ATOM 790 C CA . ALA A 1 104 ? 14.778 5.190 -5.994 1.00 95.00 104 ALA A CA 1
ATOM 791 C C . ALA A 1 104 ? 14.950 6.707 -6.164 1.00 95.00 104 ALA A C 1
ATOM 793 O O . ALA A 1 104 ? 14.396 7.464 -5.373 1.00 95.00 104 ALA A O 1
ATOM 794 N N . GLY A 1 105 ? 15.736 7.145 -7.151 1.00 91.38 105 GLY A N 1
ATOM 795 C CA . GLY A 1 105 ? 15.912 8.559 -7.489 1.00 91.38 105 GLY A CA 1
ATOM 796 C C . GLY A 1 105 ? 14.844 9.115 -8.439 1.00 91.38 105 GLY A C 1
ATOM 797 O O . GLY A 1 105 ? 14.789 10.326 -8.645 1.00 91.38 105 GLY A O 1
ATOM 798 N N . GLY A 1 106 ? 14.011 8.253 -9.030 1.00 88.06 106 GLY A N 1
ATOM 799 C CA . GLY A 1 106 ? 12.961 8.647 -9.964 1.00 88.06 106 GLY A CA 1
ATOM 800 C C . GLY A 1 106 ? 11.859 9.473 -9.295 1.00 88.06 106 GLY A C 1
ATOM 801 O O . GLY A 1 106 ? 11.419 9.171 -8.190 1.00 88.06 106 GLY A O 1
ATOM 802 N N . SER A 1 107 ? 11.377 10.511 -9.981 1.00 67.00 107 SER A N 1
ATOM 803 C CA . SER A 1 107 ? 10.396 11.459 -9.428 1.00 67.00 107 SER A CA 1
ATOM 804 C C . SER A 1 107 ? 8.941 10.985 -9.492 1.00 67.00 107 SER A C 1
ATOM 806 O O . SER A 1 107 ? 8.085 11.569 -8.828 1.00 67.00 107 SER A O 1
ATOM 808 N N . LEU A 1 108 ? 8.636 9.951 -10.284 1.00 88.62 108 LEU A N 1
ATOM 809 C CA . LEU A 1 108 ? 7.249 9.561 -10.555 1.00 88.62 108 LEU A CA 1
ATOM 810 C C . LEU A 1 108 ? 6.578 8.838 -9.375 1.00 88.62 108 LEU A C 1
ATOM 812 O O . LEU A 1 108 ? 5.368 8.957 -9.199 1.00 88.62 108 LEU A O 1
ATOM 816 N N . TRP A 1 109 ? 7.346 8.128 -8.545 1.00 92.44 109 TRP A N 1
ATOM 817 C CA . TRP A 1 109 ? 6.824 7.365 -7.409 1.00 92.44 109 TRP A CA 1
ATOM 818 C C . TRP A 1 109 ? 7.603 7.679 -6.140 1.00 92.44 109 TRP A C 1
ATOM 820 O O . TRP A 1 109 ? 8.831 7.752 -6.160 1.00 92.44 109 TRP A O 1
ATOM 830 N N . ARG A 1 110 ? 6.907 7.813 -5.005 1.00 92.19 110 ARG A N 1
ATOM 831 C CA . ARG A 1 110 ? 7.563 8.059 -3.717 1.00 92.19 110 ARG A CA 1
ATOM 832 C C . ARG A 1 110 ? 8.085 6.743 -3.154 1.00 92.19 110 ARG A C 1
ATOM 834 O O . ARG A 1 110 ? 7.437 6.087 -2.338 1.00 92.19 110 ARG A O 1
ATOM 841 N N . THR A 1 111 ? 9.272 6.352 -3.598 1.00 95.69 111 THR A N 1
ATOM 842 C CA . THR A 1 111 ? 9.995 5.187 -3.081 1.00 95.69 111 THR A CA 1
ATOM 843 C C . THR A 1 111 ? 11.406 5.566 -2.633 1.00 95.69 111 THR A C 1
ATOM 845 O O . THR A 1 111 ? 11.865 6.685 -2.831 1.00 95.69 111 THR A O 1
ATOM 848 N N . SER A 1 112 ? 12.087 4.646 -1.957 1.00 95.88 112 SER A N 1
ATOM 849 C CA . SER A 1 112 ? 13.466 4.819 -1.502 1.00 95.88 112 SER A CA 1
ATOM 850 C C . SER A 1 112 ? 14.236 3.512 -1.637 1.00 95.88 112 SER A C 1
ATOM 852 O O . SER A 1 112 ? 13.642 2.430 -1.656 1.00 95.88 112 SER A O 1
ATOM 854 N N . LYS A 1 113 ? 15.575 3.583 -1.669 1.00 96.00 113 LYS A N 1
ATOM 855 C CA . LYS A 1 113 ? 16.429 2.382 -1.716 1.00 96.00 113 LYS A CA 1
ATOM 856 C C . LYS A 1 113 ? 16.096 1.423 -0.570 1.00 96.00 113 LYS A C 1
ATOM 858 O O . LYS A 1 113 ? 15.937 0.227 -0.790 1.00 96.00 113 LYS A O 1
ATOM 863 N N . THR A 1 114 ? 15.919 1.952 0.641 1.00 95.06 114 THR A N 1
ATOM 864 C CA . THR A 1 114 ? 15.561 1.168 1.832 1.00 95.06 114 THR A CA 1
ATOM 865 C C . THR A 1 114 ? 14.215 0.460 1.675 1.00 95.06 114 THR A C 1
ATOM 867 O O . THR A 1 114 ? 14.110 -0.715 2.023 1.00 95.06 114 THR A O 1
ATOM 870 N N . ALA A 1 115 ? 13.198 1.131 1.120 1.00 95.50 115 ALA A N 1
ATOM 871 C CA . ALA A 1 115 ? 11.893 0.517 0.867 1.00 95.50 115 ALA A CA 1
ATOM 872 C C . ALA A 1 115 ? 11.986 -0.613 -0.170 1.00 95.50 115 ALA A C 1
ATOM 874 O O . ALA A 1 115 ? 11.425 -1.688 0.044 1.00 95.50 115 ALA A O 1
ATOM 875 N N . ILE A 1 116 ? 12.754 -0.403 -1.245 1.00 96.62 116 ILE A N 1
ATOM 876 C CA . ILE A 1 116 ? 13.002 -1.422 -2.273 1.00 96.62 116 ILE A CA 1
ATOM 877 C C . ILE A 1 116 ? 13.728 -2.631 -1.673 1.00 96.62 116 ILE A C 1
ATOM 879 O O . ILE A 1 116 ? 13.306 -3.766 -1.886 1.00 96.62 116 ILE A O 1
ATOM 883 N N . TYR A 1 117 ? 14.778 -2.422 -0.875 1.00 96.12 117 TYR A N 1
ATOM 884 C CA . TYR A 1 117 ? 15.492 -3.529 -0.235 1.00 96.12 117 TYR A CA 1
ATOM 885 C C . TYR A 1 117 ? 14.627 -4.286 0.775 1.00 96.12 117 TYR A C 1
ATOM 887 O O . TYR A 1 117 ? 14.686 -5.513 0.812 1.00 96.12 117 TYR A O 1
ATOM 895 N N . ALA A 1 118 ? 13.798 -3.595 1.561 1.00 95.44 118 ALA A N 1
ATOM 896 C CA . ALA A 1 118 ? 12.859 -4.251 2.470 1.00 95.44 118 ALA A CA 1
ATOM 897 C C . ALA A 1 118 ? 11.855 -5.135 1.709 1.00 95.44 118 ALA A C 1
ATOM 899 O O . ALA A 1 118 ? 11.615 -6.276 2.106 1.00 95.44 118 ALA A O 1
ATOM 900 N N . ALA A 1 119 ? 11.345 -4.644 0.575 1.00 96.44 119 ALA A N 1
ATOM 901 C CA . ALA A 1 119 ? 10.451 -5.393 -0.302 1.00 96.44 119 ALA A CA 1
ATOM 902 C C . ALA A 1 119 ? 11.136 -6.629 -0.903 1.00 96.44 119 ALA A C 1
ATOM 904 O O . ALA A 1 119 ? 10.618 -7.737 -0.806 1.00 96.44 119 ALA A O 1
ATOM 905 N N . LEU A 1 120 ? 12.339 -6.462 -1.464 1.00 96.56 120 LEU A N 1
ATOM 906 C CA . LEU A 1 120 ? 13.118 -7.561 -2.043 1.00 96.56 120 LEU A CA 1
ATOM 907 C C . LEU A 1 120 ? 13.561 -8.594 -1.003 1.00 96.56 120 LEU A C 1
ATOM 909 O O . LEU A 1 120 ? 13.832 -9.737 -1.362 1.00 96.56 120 LEU A O 1
ATOM 913 N N . ASN A 1 121 ? 13.683 -8.211 0.266 1.00 95.69 121 ASN A N 1
ATOM 914 C CA . ASN A 1 121 ? 14.030 -9.123 1.354 1.00 95.69 121 ASN A CA 1
ATOM 915 C C . ASN A 1 121 ? 12.805 -9.761 2.019 1.00 95.69 121 ASN A C 1
ATOM 917 O O . ASN A 1 121 ? 12.985 -10.635 2.860 1.00 95.69 121 ASN A O 1
ATOM 921 N N . GLY A 1 122 ? 11.587 -9.342 1.664 1.00 95.62 122 GLY A N 1
ATOM 922 C CA . GLY A 1 122 ? 10.356 -9.836 2.283 1.00 95.62 122 GLY A CA 1
ATOM 923 C C . GLY A 1 122 ? 10.190 -9.433 3.748 1.00 95.62 122 GLY A C 1
ATOM 924 O O . GLY A 1 122 ? 9.306 -9.948 4.418 1.00 95.62 122 GLY A O 1
ATOM 925 N N . THR A 1 123 ? 11.005 -8.504 4.258 1.00 94.38 123 THR A N 1
ATOM 926 C CA . THR A 1 123 ? 10.914 -8.048 5.656 1.00 94.38 123 THR A CA 1
ATOM 927 C C . THR A 1 123 ? 9.749 -7.091 5.877 1.00 94.38 123 THR A C 1
ATOM 929 O O . THR A 1 123 ? 9.340 -6.860 7.013 1.00 94.38 123 THR A O 1
ATOM 932 N N . ARG A 1 124 ? 9.221 -6.503 4.799 1.00 94.38 124 ARG A N 1
ATOM 933 C CA . ARG A 1 124 ? 8.057 -5.621 4.832 1.00 94.38 124 ARG A CA 1
ATOM 934 C C . ARG A 1 124 ? 7.268 -5.729 3.534 1.00 94.38 124 ARG A C 1
ATOM 936 O O . ARG A 1 124 ? 7.848 -5.790 2.453 1.00 94.38 124 ARG A O 1
ATOM 943 N N . LEU A 1 125 ? 5.945 -5.661 3.654 1.00 96.38 125 LEU A N 1
ATOM 944 C CA . LEU A 1 125 ? 5.026 -5.541 2.525 1.00 96.38 125 LEU A CA 1
ATOM 945 C C . LEU A 1 125 ? 5.234 -4.157 1.857 1.00 96.38 125 LEU A C 1
ATOM 947 O O . LEU A 1 125 ? 5.052 -3.135 2.530 1.00 96.38 125 LEU A O 1
ATOM 951 N N . PRO A 1 126 ? 5.688 -4.080 0.589 1.00 97.00 126 PRO A N 1
ATOM 952 C CA . PRO A 1 126 ? 5.938 -2.811 -0.096 1.00 97.00 126 PRO A CA 1
ATOM 953 C C . PRO A 1 126 ? 4.689 -1.933 -0.213 1.00 97.00 126 PRO A C 1
ATOM 955 O O . PRO A 1 126 ? 3.554 -2.414 -0.278 1.00 97.00 126 PRO A O 1
ATOM 958 N N . SER A 1 127 ? 4.905 -0.617 -0.286 1.00 95.94 127 SER A N 1
ATOM 959 C CA . SER A 1 127 ? 3.842 0.334 -0.622 1.00 95.94 127 SER A CA 1
ATOM 960 C C . SER A 1 127 ? 3.412 0.197 -2.086 1.00 95.94 127 SER A C 1
ATOM 962 O O . SER A 1 127 ? 4.170 -0.297 -2.923 1.00 95.94 127 SER A O 1
ATOM 964 N N . THR A 1 128 ? 2.220 0.700 -2.406 1.00 95.56 128 THR A N 1
ATOM 965 C CA . THR A 1 128 ? 1.694 0.821 -3.777 1.00 95.56 128 THR A CA 1
ATOM 966 C C . THR A 1 128 ? 2.671 1.559 -4.699 1.00 95.56 128 THR A C 1
ATOM 968 O O . THR A 1 128 ? 2.926 1.097 -5.809 1.00 95.56 128 THR A O 1
ATOM 971 N N . ASP A 1 129 ? 3.285 2.647 -4.220 1.00 94.69 129 ASP A N 1
ATOM 972 C CA . ASP A 1 129 ? 4.305 3.410 -4.957 1.00 94.69 129 ASP A CA 1
ATOM 973 C C . ASP A 1 129 ? 5.563 2.581 -5.217 1.00 94.69 129 ASP A C 1
ATOM 975 O O . ASP A 1 129 ? 6.093 2.593 -6.324 1.00 94.69 129 ASP A O 1
ATOM 979 N N . THR A 1 130 ? 6.021 1.816 -4.220 1.00 97.19 130 THR A N 1
ATOM 980 C CA . THR A 1 130 ? 7.190 0.941 -4.381 1.00 97.19 130 THR A CA 1
ATOM 981 C C . THR A 1 130 ? 6.904 -0.144 -5.415 1.00 97.19 130 THR A C 1
ATOM 983 O O . THR A 1 130 ? 7.711 -0.342 -6.316 1.00 97.19 130 THR A O 1
ATOM 986 N N . ILE A 1 131 ? 5.747 -0.813 -5.336 1.00 97.81 131 ILE A N 1
ATOM 987 C CA . ILE A 1 131 ? 5.345 -1.814 -6.336 1.00 97.81 131 ILE A CA 1
ATOM 988 C C . ILE A 1 131 ? 5.230 -1.191 -7.725 1.00 97.81 131 ILE A C 1
ATOM 990 O O . ILE A 1 131 ? 5.736 -1.761 -8.687 1.00 97.81 131 ILE A O 1
ATOM 994 N N . SER A 1 132 ? 4.622 -0.011 -7.830 1.00 96.31 132 SER A N 1
ATOM 995 C CA . SER A 1 132 ? 4.445 0.679 -9.108 1.00 96.31 132 SER A CA 1
ATOM 996 C C . SER A 1 132 ? 5.779 1.045 -9.751 1.00 96.31 132 SER A C 1
ATOM 998 O O . SER A 1 132 ? 5.951 0.813 -10.944 1.00 96.31 132 SER A O 1
ATOM 1000 N N . ALA A 1 133 ? 6.734 1.542 -8.960 1.00 96.44 133 ALA A N 1
ATOM 1001 C CA . ALA A 1 133 ? 8.076 1.866 -9.428 1.00 96.44 133 ALA A CA 1
ATOM 1002 C C . ALA A 1 133 ? 8.838 0.624 -9.911 1.00 96.44 133 ALA A C 1
ATOM 1004 O O . ALA A 1 133 ? 9.444 0.644 -10.980 1.00 96.44 133 ALA A O 1
ATOM 1005 N N . LEU A 1 134 ? 8.782 -0.473 -9.145 1.00 97.50 134 LEU A N 1
ATOM 1006 C CA . LEU A 1 134 ? 9.453 -1.725 -9.501 1.00 97.50 134 LEU A CA 1
ATOM 1007 C C . LEU A 1 134 ? 8.836 -2.374 -10.743 1.00 97.50 134 LEU A C 1
ATOM 1009 O O . LEU A 1 134 ? 9.564 -2.777 -11.645 1.00 97.50 134 LEU A O 1
ATOM 1013 N N . ALA A 1 135 ? 7.506 -2.448 -10.814 1.00 97.00 135 ALA A N 1
ATOM 1014 C CA . ALA A 1 135 ? 6.809 -3.028 -11.956 1.00 97.00 135 ALA A CA 1
ATOM 1015 C C . ALA A 1 135 ? 7.033 -2.205 -13.229 1.00 97.00 135 ALA A C 1
ATOM 1017 O O . ALA A 1 135 ? 7.320 -2.778 -14.272 1.00 97.00 135 ALA A O 1
ATOM 1018 N N . ALA A 1 136 ? 6.985 -0.871 -13.148 1.00 95.50 136 ALA A N 1
ATOM 1019 C CA . ALA A 1 136 ? 7.257 -0.018 -14.302 1.00 95.50 136 ALA A CA 1
ATOM 1020 C C . ALA A 1 136 ? 8.700 -0.145 -14.817 1.00 95.50 136 ALA A C 1
ATOM 1022 O O . ALA A 1 136 ? 8.933 0.007 -16.012 1.00 95.50 136 ALA A O 1
ATOM 1023 N N . ALA A 1 137 ? 9.662 -0.421 -13.930 1.00 96.19 137 ALA A N 1
ATOM 1024 C CA . ALA A 1 137 ? 11.060 -0.588 -14.309 1.00 96.19 137 ALA A CA 1
ATOM 1025 C C . ALA A 1 137 ? 11.403 -2.006 -14.794 1.00 96.19 137 ALA A C 1
ATOM 1027 O O . ALA A 1 137 ? 12.287 -2.164 -15.634 1.00 96.19 137 ALA A O 1
ATOM 1028 N N . TRP A 1 138 ? 10.763 -3.045 -14.249 1.00 97.94 138 TRP A N 1
ATOM 1029 C CA . TRP A 1 138 ? 11.191 -4.434 -14.452 1.00 97.94 138 TRP A CA 1
ATOM 1030 C C . TRP A 1 138 ? 10.184 -5.321 -15.189 1.00 97.94 138 TRP A C 1
ATOM 1032 O O . TRP A 1 138 ? 10.589 -6.363 -15.703 1.00 97.94 138 TRP A O 1
ATOM 1042 N N . ASP A 1 139 ? 8.900 -4.963 -15.263 1.00 97.69 139 ASP A N 1
ATOM 1043 C CA . ASP A 1 139 ? 7.887 -5.771 -15.953 1.00 97.69 139 ASP A CA 1
ATOM 1044 C C . ASP A 1 139 ? 7.764 -5.344 -17.427 1.00 97.69 139 ASP A C 1
ATOM 1046 O O . ASP A 1 139 ? 7.395 -4.202 -17.711 1.00 97.69 139 ASP A O 1
ATOM 1050 N N . PRO A 1 140 ? 8.035 -6.239 -18.398 1.00 97.12 140 PRO A N 1
ATOM 1051 C CA . PRO A 1 140 ? 7.984 -5.889 -19.818 1.00 97.12 140 PRO A CA 1
ATOM 1052 C C . PRO A 1 140 ? 6.555 -5.606 -20.303 1.00 97.12 140 PRO A C 1
ATOM 1054 O O . PRO A 1 140 ? 6.370 -5.029 -21.370 1.00 97.12 140 PRO A O 1
ATOM 1057 N N . ARG A 1 141 ? 5.535 -5.995 -19.527 1.00 97.25 141 ARG A N 1
ATOM 1058 C CA . ARG A 1 141 ? 4.120 -5.762 -19.842 1.00 97.25 141 ARG A CA 1
ATOM 1059 C 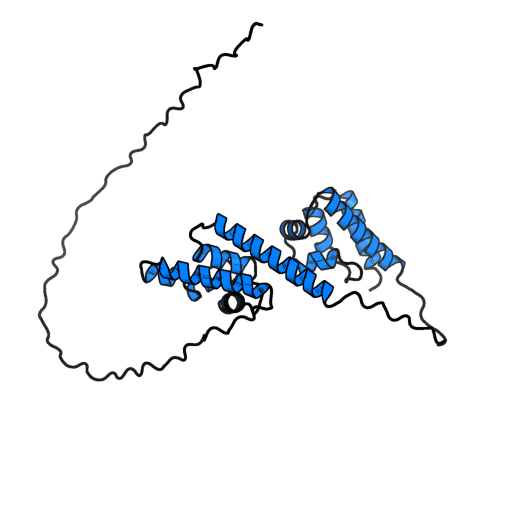C . ARG A 1 141 ? 3.665 -4.346 -19.472 1.00 97.25 141 ARG A C 1
ATOM 1061 O O . ARG A 1 141 ? 2.513 -3.995 -19.726 1.00 97.25 141 ARG A O 1
ATOM 1068 N N . GLY A 1 142 ? 4.532 -3.545 -18.845 1.00 93.62 142 GLY A N 1
ATOM 1069 C CA . GLY A 1 142 ? 4.256 -2.163 -18.467 1.00 93.62 142 GLY A CA 1
ATOM 1070 C C . GLY A 1 142 ? 3.063 -2.038 -17.517 1.00 93.62 142 GLY A C 1
ATOM 1071 O O . GLY A 1 142 ? 3.025 -2.650 -16.448 1.00 93.62 142 GLY A O 1
ATOM 1072 N N . GLU A 1 143 ? 2.068 -1.242 -17.913 1.00 89.12 143 GLU A N 1
ATOM 1073 C CA . GLU A 1 143 ? 0.911 -0.905 -17.076 1.00 89.12 143 GLU A CA 1
ATOM 1074 C C . GLU A 1 143 ? 0.067 -2.124 -16.674 1.00 89.12 143 GLU A C 1
ATOM 1076 O O . GLU A 1 143 ? -0.384 -2.228 -15.533 1.00 89.12 143 GLU A O 1
ATOM 1081 N N . ALA A 1 144 ? -0.119 -3.080 -17.586 1.00 91.56 144 ALA A N 1
ATOM 1082 C CA . ALA A 1 144 ? -0.893 -4.284 -17.296 1.00 91.56 144 ALA A CA 1
ATOM 1083 C C . ALA A 1 144 ? -0.221 -5.131 -16.202 1.00 91.56 144 ALA A C 1
ATOM 1085 O O . ALA A 1 144 ? -0.887 -5.565 -15.260 1.00 91.56 144 ALA A O 1
ATOM 1086 N N . GLY A 1 145 ? 1.106 -5.292 -16.291 1.00 94.81 145 GLY A N 1
ATOM 1087 C CA . GLY A 1 145 ? 1.902 -5.963 -15.265 1.00 94.81 145 GLY A CA 1
ATOM 1088 C C . GLY A 1 145 ? 1.820 -5.234 -13.926 1.00 94.81 145 GLY A C 1
ATOM 1089 O O . GLY A 1 145 ? 1.580 -5.860 -12.895 1.00 94.81 145 GLY A O 1
ATOM 1090 N N . ARG A 1 146 ? 1.902 -3.895 -13.932 1.00 95.44 146 ARG A N 1
ATOM 1091 C CA . ARG A 1 146 ? 1.745 -3.070 -12.722 1.00 95.44 146 ARG A CA 1
ATOM 1092 C C . ARG A 1 146 ? 0.449 -3.370 -11.969 1.00 95.44 146 ARG A C 1
ATOM 1094 O O . ARG A 1 146 ? 0.492 -3.582 -10.758 1.00 95.44 146 ARG A O 1
ATOM 1101 N N . LEU A 1 147 ? -0.690 -3.403 -12.661 1.00 92.19 147 LEU A N 1
ATOM 1102 C CA . LEU A 1 147 ? -1.983 -3.684 -12.029 1.00 92.19 147 LEU A CA 1
ATOM 1103 C C . LEU A 1 147 ? -2.048 -5.094 -11.430 1.00 92.19 147 LEU A C 1
ATOM 1105 O O . LEU A 1 147 ? -2.658 -5.285 -10.381 1.00 92.19 147 LEU A O 1
ATOM 1109 N N . GLU A 1 148 ? -1.420 -6.082 -12.063 1.00 95.62 148 GLU A N 1
ATOM 1110 C CA . GLU A 1 148 ? -1.336 -7.440 -11.520 1.00 95.62 148 GLU A CA 1
ATOM 1111 C C . GLU A 1 148 ? -0.504 -7.494 -10.233 1.00 95.62 148 GLU A C 1
ATOM 1113 O O . GLU A 1 148 ? -0.962 -8.051 -9.234 1.00 95.62 148 GLU A O 1
ATOM 1118 N N . TRP A 1 149 ? 0.662 -6.842 -10.209 1.00 97.38 149 TRP A N 1
ATOM 1119 C CA . TRP A 1 149 ? 1.491 -6.759 -9.002 1.00 97.38 149 TRP A CA 1
ATOM 1120 C C . TRP A 1 149 ? 0.783 -6.048 -7.846 1.00 97.38 149 TRP A C 1
ATOM 1122 O O . TRP A 1 149 ? 0.949 -6.442 -6.690 1.00 97.38 149 TRP A O 1
ATOM 1132 N N . LEU A 1 150 ? -0.029 -5.027 -8.139 1.00 94.81 150 LEU A N 1
ATOM 1133 C CA . LEU A 1 150 ? -0.852 -4.358 -7.130 1.00 94.81 150 LEU A CA 1
ATOM 1134 C C . LEU A 1 150 ? -1.929 -5.286 -6.559 1.00 94.81 150 LEU A C 1
ATOM 1136 O O . LEU A 1 150 ? -2.058 -5.367 -5.341 1.00 94.81 150 LEU A O 1
ATOM 1140 N N . ARG A 1 151 ? -2.629 -6.055 -7.403 1.00 91.44 151 ARG A N 1
ATOM 1141 C CA . ARG A 1 151 ? -3.601 -7.058 -6.929 1.00 91.44 151 ARG A CA 1
ATOM 1142 C C . ARG A 1 151 ? -2.942 -8.127 -6.059 1.00 91.44 151 ARG A C 1
ATOM 1144 O O . ARG A 1 151 ? -3.491 -8.488 -5.024 1.00 91.44 151 ARG A O 1
ATOM 1151 N N . LEU A 1 152 ? -1.760 -8.609 -6.452 1.00 96.19 152 LEU A N 1
ATOM 1152 C CA . LEU A 1 152 ? -1.008 -9.586 -5.662 1.00 96.19 152 LEU A CA 1
ATOM 1153 C C . LEU A 1 152 ? -0.603 -9.016 -4.295 1.00 96.19 152 LEU A C 1
ATOM 1155 O O . LEU A 1 152 ? -0.704 -9.705 -3.282 1.00 96.19 152 LEU A O 1
ATOM 1159 N N . ARG A 1 153 ? -0.160 -7.754 -4.258 1.00 97.31 153 ARG A N 1
ATOM 1160 C CA . ARG A 1 153 ? 0.155 -7.050 -3.010 1.00 97.31 153 ARG A CA 1
ATOM 1161 C C . ARG A 1 153 ? -1.074 -6.954 -2.102 1.00 97.31 153 ARG A C 1
ATOM 1163 O O . ARG A 1 153 ? -0.947 -7.246 -0.917 1.00 97.31 153 ARG A O 1
ATOM 1170 N N . ASP A 1 154 ? -2.225 -6.565 -2.644 1.00 91.81 154 ASP A N 1
ATOM 1171 C CA . ASP A 1 154 ? -3.464 -6.416 -1.873 1.00 91.81 154 ASP A CA 1
ATOM 1172 C C . ASP A 1 154 ? -3.941 -7.766 -1.312 1.00 91.81 154 ASP A C 1
ATOM 1174 O O . ASP A 1 154 ? -4.222 -7.860 -0.122 1.00 91.81 154 ASP A O 1
ATOM 1178 N N . ALA A 1 155 ? -3.888 -8.843 -2.103 1.00 92.81 155 ALA A N 1
ATOM 1179 C CA . ALA A 1 155 ? -4.215 -10.192 -1.628 1.00 92.81 155 ALA A CA 1
ATOM 1180 C C . ALA A 1 155 ? -3.311 -10.654 -0.466 1.00 92.81 155 ALA A C 1
ATOM 1182 O O . ALA A 1 155 ? -3.778 -11.256 0.500 1.00 92.81 155 ALA A O 1
ATOM 1183 N N . ILE A 1 156 ? -2.011 -10.350 -0.530 1.00 95.25 156 ILE A N 1
ATOM 1184 C CA . ILE A 1 156 ? -1.065 -10.659 0.555 1.00 95.25 156 ILE A CA 1
ATOM 1185 C C . ILE A 1 156 ? -1.344 -9.808 1.795 1.00 95.25 156 ILE A C 1
ATOM 1187 O O . ILE A 1 156 ? -1.167 -10.274 2.919 1.00 95.25 156 ILE A O 1
ATOM 1191 N N . GLU A 1 157 ? -1.760 -8.559 1.609 1.00 94.31 157 GLU A N 1
ATOM 1192 C CA . GLU A 1 157 ? -2.143 -7.686 2.711 1.00 94.31 157 GLU A CA 1
ATOM 1193 C C . GLU A 1 157 ? -3.393 -8.200 3.436 1.00 94.31 157 GLU A C 1
ATOM 1195 O O . GLU A 1 157 ? -3.414 -8.202 4.669 1.00 94.31 157 GLU A O 1
ATOM 1200 N N . ASP A 1 158 ? -4.384 -8.690 2.691 1.00 89.94 158 ASP A N 1
ATOM 1201 C CA . ASP A 1 158 ? -5.584 -9.322 3.246 1.00 89.94 158 ASP A CA 1
ATOM 1202 C C . ASP A 1 158 ? -5.238 -10.603 4.023 1.00 89.94 158 ASP A C 1
ATOM 1204 O O . ASP A 1 158 ? -5.731 -10.810 5.131 1.00 89.94 158 ASP A O 1
ATOM 1208 N N . GLU A 1 159 ? -4.324 -11.431 3.508 1.00 93.31 159 GLU A N 1
ATOM 1209 C CA . GLU A 1 159 ? -3.850 -12.639 4.199 1.00 93.31 159 GLU A CA 1
ATOM 1210 C C . GLU A 1 159 ? -3.092 -12.314 5.493 1.00 93.31 159 GLU A C 1
ATOM 1212 O O . GLU A 1 159 ? -3.321 -12.938 6.529 1.00 93.31 159 GLU A O 1
ATOM 1217 N N . LEU A 1 160 ? -2.222 -11.298 5.474 1.00 90.94 160 LEU A N 1
ATOM 1218 C CA . LEU A 1 160 ? -1.546 -10.819 6.683 1.00 90.94 160 LEU A CA 1
ATOM 1219 C C . LEU A 1 160 ? -2.554 -10.323 7.726 1.00 90.94 160 LEU A C 1
ATOM 1221 O O . LEU A 1 160 ? -2.385 -10.591 8.916 1.00 90.94 160 LEU A O 1
ATOM 1225 N N . GLN A 1 161 ? -3.605 -9.627 7.289 1.00 85.38 161 GLN A N 1
ATOM 1226 C CA . GLN A 1 161 ? -4.667 -9.150 8.168 1.00 85.38 161 GLN A CA 1
ATOM 1227 C C . GLN A 1 161 ? -5.484 -10.309 8.758 1.00 85.38 161 GLN A C 1
ATOM 1229 O O . GLN A 1 161 ? -5.780 -10.295 9.954 1.00 85.38 161 GLN A O 1
ATOM 1234 N N . ALA A 1 162 ? -5.813 -11.322 7.952 1.00 85.94 162 ALA A N 1
ATOM 1235 C CA . ALA A 1 162 ? -6.508 -12.524 8.404 1.00 85.94 162 ALA A CA 1
ATOM 1236 C C . ALA A 1 162 ? -5.667 -13.317 9.419 1.00 85.94 162 ALA A C 1
ATOM 1238 O O . ALA A 1 162 ? -6.173 -13.695 10.476 1.00 85.94 162 ALA A O 1
ATOM 1239 N N . ASN A 1 163 ? -4.368 -13.487 9.159 1.00 90.81 163 ASN A N 1
ATOM 1240 C CA . ASN A 1 163 ? -3.442 -14.152 10.079 1.00 90.81 163 ASN A CA 1
ATOM 1241 C C . ASN A 1 163 ? -3.300 -13.386 11.400 1.00 90.81 163 ASN A C 1
ATOM 1243 O O . ASN A 1 163 ? -3.275 -13.998 12.466 1.00 90.81 163 ASN A O 1
ATOM 1247 N N . ALA A 1 164 ? -3.252 -12.051 11.353 1.00 87.19 164 ALA A N 1
ATOM 1248 C CA . ALA A 1 164 ? -3.216 -11.222 12.556 1.00 87.19 164 ALA A CA 1
ATOM 1249 C C . ALA A 1 164 ? -4.506 -11.351 13.387 1.00 87.19 164 ALA A C 1
ATOM 1251 O O . ALA A 1 164 ? -4.441 -11.430 14.613 1.00 87.19 164 ALA A O 1
ATOM 1252 N N . ALA A 1 165 ? -5.669 -11.416 12.731 1.00 83.06 165 ALA A N 1
ATOM 1253 C CA . ALA A 1 165 ? -6.946 -11.653 13.403 1.00 83.06 165 ALA A CA 1
ATOM 1254 C C . ALA A 1 165 ? -7.028 -13.064 14.016 1.00 83.06 165 ALA A C 1
ATOM 1256 O O . ALA A 1 165 ? -7.540 -13.220 15.119 1.00 83.06 165 ALA A O 1
ATOM 1257 N N . ALA A 1 166 ? -6.485 -14.082 13.342 1.00 87.19 166 ALA A N 1
ATOM 1258 C CA . ALA A 1 166 ? -6.448 -15.455 13.847 1.00 87.19 166 ALA A CA 1
ATOM 1259 C C . ALA A 1 166 ? -5.461 -15.648 15.012 1.00 87.19 166 ALA A C 1
ATOM 1261 O O . ALA A 1 166 ? -5.725 -16.445 15.906 1.00 87.19 166 ALA A O 1
ATOM 1262 N N . ALA A 1 167 ? -4.337 -14.922 15.018 1.00 86.44 167 ALA A N 1
ATOM 1263 C CA . ALA A 1 167 ? -3.351 -14.953 16.103 1.00 86.44 167 ALA A CA 1
ATOM 1264 C C . ALA A 1 167 ? -3.833 -14.229 17.373 1.00 86.44 167 ALA A C 1
ATOM 1266 O O . ALA A 1 167 ? -3.380 -14.531 18.478 1.00 86.44 167 ALA A O 1
ATOM 1267 N N . HIS A 1 168 ? -4.772 -13.296 17.223 1.00 76.94 168 HIS A N 1
ATOM 1268 C CA . HIS A 1 168 ? -5.477 -12.650 18.323 1.00 76.94 168 HIS A CA 1
ATOM 1269 C C . HIS A 1 168 ? -6.965 -13.002 18.262 1.00 76.94 168 HIS A C 1
ATOM 1271 O O . HIS A 1 168 ? -7.785 -12.110 18.016 1.00 76.94 168 HIS A O 1
ATOM 1277 N N . PRO A 1 169 ? -7.335 -14.281 18.490 1.00 62.56 169 PRO A N 1
ATOM 1278 C CA . PRO A 1 169 ? -8.735 -14.620 18.659 1.00 62.56 169 PRO A CA 1
ATOM 1279 C C . PRO A 1 169 ? -9.206 -13.786 19.839 1.00 62.56 169 PRO A C 1
ATOM 1281 O O . PRO A 1 169 ? -8.551 -13.804 20.883 1.00 62.56 169 PRO A O 1
ATOM 1284 N N . SER A 1 170 ? -10.250 -12.983 19.621 1.00 53.66 170 SER A N 1
ATOM 1285 C CA . SER A 1 170 ? -10.849 -12.091 20.607 1.00 53.66 170 SER A CA 1
ATOM 1286 C C . SER A 1 170 ? -10.721 -12.710 21.990 1.00 53.66 170 SER A C 1
ATOM 1288 O O . SER A 1 170 ? -11.407 -13.688 22.289 1.00 53.66 170 SER A O 1
ATOM 1290 N N . GLN A 1 171 ? -9.780 -12.201 22.796 1.00 45.91 171 GLN A N 1
ATOM 1291 C CA . GLN A 1 171 ? -9.713 -12.603 24.187 1.00 45.91 171 GLN A CA 1
ATOM 1292 C C . GLN A 1 171 ? -11.112 -12.322 24.733 1.00 45.91 171 GLN A C 1
ATOM 1294 O O . GLN A 1 171 ? -11.567 -11.179 24.604 1.00 45.91 171 GLN A O 1
ATOM 1299 N N . PRO A 1 172 ? -11.826 -13.325 25.275 1.00 47.41 172 PRO A N 1
ATOM 1300 C CA . PRO A 1 172 ? -13.007 -13.027 26.051 1.00 47.41 172 PRO A CA 1
ATOM 1301 C C . PRO A 1 172 ? -12.541 -12.044 27.117 1.00 47.41 172 PRO A C 1
ATOM 1303 O O . PRO A 1 172 ? -11.603 -12.324 27.868 1.00 47.41 172 PRO A O 1
ATOM 1306 N N . THR A 1 173 ? -13.133 -10.851 27.103 1.00 49.84 173 THR A N 1
ATOM 1307 C CA . THR A 1 173 ? -13.035 -9.886 28.194 1.00 49.84 173 THR A CA 1
ATOM 1308 C C . THR A 1 173 ? -13.088 -10.671 29.499 1.00 49.84 173 THR A C 1
ATOM 1310 O O . THR A 1 173 ? -14.044 -11.435 29.664 1.00 49.84 173 THR A O 1
ATOM 1313 N N . PRO A 1 174 ? -12.082 -10.576 30.386 1.00 49.62 174 PRO A N 1
ATOM 1314 C CA . PRO A 1 174 ? -12.126 -11.316 31.629 1.00 49.62 174 PRO A CA 1
ATOM 1315 C C . PRO A 1 174 ? -13.424 -10.953 32.345 1.00 49.62 174 PRO A C 1
ATOM 1317 O O . PRO A 1 174 ? -13.682 -9.787 32.644 1.00 49.62 174 PRO A O 1
ATOM 1320 N N . THR A 1 175 ? -14.254 -11.969 32.568 1.00 49.16 175 THR A N 1
ATOM 1321 C CA . THR A 1 175 ? -15.390 -11.944 33.480 1.00 49.16 175 THR A CA 1
ATOM 1322 C C . THR A 1 175 ? -14.825 -11.690 34.871 1.00 49.16 175 THR A C 1
ATOM 1324 O O . THR A 1 175 ? -14.480 -12.619 35.598 1.00 49.16 175 THR A O 1
ATOM 1327 N N . VAL A 1 176 ? -14.627 -10.421 35.221 1.00 55.59 176 VAL A N 1
ATOM 1328 C CA . VAL A 1 176 ? -14.242 -10.037 36.575 1.00 55.59 176 VAL A CA 1
ATOM 1329 C C . VAL A 1 176 ? -15.507 -10.124 37.421 1.00 55.59 176 VAL A C 1
ATOM 1331 O O . VAL A 1 176 ? -16.417 -9.308 37.281 1.00 55.59 176 VAL A O 1
ATOM 1334 N N . SER A 1 177 ? -15.581 -11.145 38.273 1.00 43.16 177 SER A N 1
ATOM 1335 C CA . SER A 1 177 ? -16.539 -11.200 39.377 1.00 43.16 177 SER A CA 1
ATOM 1336 C C . SER A 1 177 ? -16.434 -9.907 40.203 1.00 43.16 177 SER A C 1
ATOM 1338 O O . SER A 1 177 ? -15.322 -9.541 40.596 1.00 43.16 177 SER A O 1
ATOM 1340 N N . PRO A 1 178 ? -17.541 -9.198 40.481 1.00 46.66 178 PRO A N 1
ATOM 1341 C CA . PRO A 1 178 ? -17.490 -7.948 41.222 1.00 46.66 178 PRO A CA 1
ATOM 1342 C C . PRO A 1 178 ? -17.295 -8.231 42.717 1.00 46.66 178 PRO A C 1
ATOM 1344 O O . PRO A 1 178 ? -18.229 -8.593 43.429 1.00 46.66 178 PRO A O 1
ATOM 1347 N N . THR A 1 179 ? -16.072 -8.036 43.204 1.00 48.12 179 THR A N 1
ATOM 1348 C CA . THR A 1 179 ? -15.818 -7.755 44.623 1.00 48.12 179 THR A CA 1
ATOM 1349 C C . THR A 1 179 ? -16.357 -6.349 44.923 1.00 48.12 179 THR A C 1
ATOM 1351 O O . THR A 1 179 ? -16.047 -5.422 44.169 1.00 48.12 179 THR A O 1
ATOM 1354 N N . PRO A 1 180 ? -17.161 -6.144 45.983 1.00 52.38 180 PRO A N 1
ATOM 1355 C CA . PRO A 1 180 ? -17.788 -4.858 46.252 1.00 52.38 180 PRO A CA 1
ATOM 1356 C C . PRO A 1 180 ? -16.747 -3.871 46.791 1.00 52.38 180 PRO A C 1
ATOM 1358 O O . PRO A 1 180 ? -16.446 -3.844 47.982 1.00 52.38 180 PRO A O 1
ATOM 1361 N N . GLN A 1 181 ? -16.192 -3.051 45.901 1.00 46.94 181 GLN A N 1
ATOM 1362 C CA . GLN A 1 181 ? -15.538 -1.803 46.279 1.00 46.94 181 GLN A CA 1
ATOM 1363 C C . GLN A 1 181 ? -16.592 -0.687 46.368 1.00 46.94 181 GLN A C 1
ATOM 1365 O O . GLN A 1 181 ? -17.389 -0.518 45.440 1.00 46.94 181 GLN A O 1
ATOM 1370 N N . PRO A 1 182 ? -16.628 0.085 47.464 1.00 48.59 182 PRO A N 1
ATOM 1371 C CA . PRO A 1 182 ? -17.554 1.196 47.595 1.00 48.59 182 PRO A CA 1
ATOM 1372 C C . PRO A 1 182 ? -17.064 2.410 46.784 1.00 48.59 182 PRO A C 1
ATOM 1374 O O . PRO A 1 182 ? -16.042 2.985 47.130 1.00 48.59 182 PRO A O 1
ATOM 1377 N N . GLN A 1 183 ? -17.857 2.792 45.764 1.00 43.50 183 GLN A N 1
ATOM 1378 C CA . GLN A 1 183 ? -18.132 4.170 45.278 1.00 43.50 183 GLN A CA 1
ATOM 1379 C C . GLN A 1 183 ? -16.911 4.987 44.775 1.00 43.50 183 GLN A C 1
ATOM 1381 O O . GLN A 1 183 ? -16.021 5.295 45.547 1.00 43.50 183 GLN A O 1
ATOM 1386 N N . GLN A 1 184 ? -16.752 5.414 43.512 1.00 49.47 184 GLN A N 1
ATOM 1387 C CA . GLN A 1 184 ? -17.557 6.254 42.592 1.00 49.47 184 GLN A CA 1
ATOM 1388 C C . GLN A 1 184 ? -16.777 6.265 41.241 1.00 49.47 184 GLN A C 1
ATOM 1390 O O . GLN A 1 184 ? -15.557 6.230 41.271 1.00 49.47 184 GLN A O 1
ATOM 1395 N N . GLU A 1 185 ? -17.358 6.223 40.035 1.00 39.75 185 GLU A N 1
ATOM 1396 C CA . GLU A 1 185 ? -18.001 7.353 39.351 1.00 39.75 185 GLU A CA 1
ATOM 1397 C C . GLU A 1 185 ? -19.026 6.900 38.280 1.00 39.75 185 GLU A C 1
ATOM 1399 O O . GLU A 1 185 ? -18.835 5.972 37.501 1.00 39.75 185 GLU A O 1
ATOM 1404 N N . LYS A 1 186 ? -20.13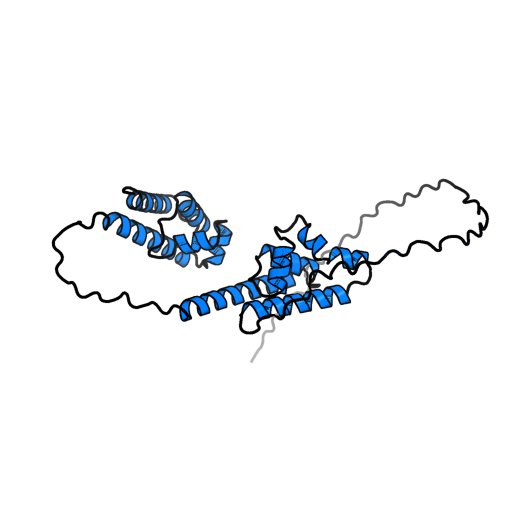1 7.637 38.254 1.00 46.69 186 LYS A N 1
ATOM 1405 C CA . LYS A 1 186 ? -21.302 7.630 37.362 1.00 46.69 186 LYS A CA 1
ATOM 1406 C C . LYS A 1 186 ? -20.947 7.623 35.849 1.00 46.69 186 LYS A C 1
ATOM 1408 O O . LYS A 1 186 ? -20.093 8.420 35.457 1.00 46.69 186 LYS A O 1
ATOM 1413 N N . PRO A 1 187 ? -21.635 6.858 34.968 1.00 50.91 187 PRO A N 1
ATOM 1414 C CA . PRO A 1 187 ? -21.310 6.793 33.539 1.00 50.91 187 PRO A CA 1
ATOM 1415 C C . PRO A 1 187 ? -21.702 8.109 32.849 1.00 50.91 187 PRO A C 1
ATOM 1417 O O . PRO A 1 187 ? -22.862 8.362 32.529 1.00 50.91 187 PRO A O 1
ATOM 1420 N N . LYS A 1 188 ? -20.732 9.009 32.662 1.00 57.41 188 LYS A N 1
ATOM 1421 C CA . LYS A 1 188 ? -20.962 10.360 32.116 1.00 57.41 188 LYS A CA 1
ATOM 1422 C C . LYS A 1 188 ? -20.969 10.440 30.581 1.00 57.41 188 LYS A C 1
ATOM 1424 O O . LYS A 1 188 ? -21.178 11.542 30.069 1.00 57.41 188 LYS A O 1
ATOM 1429 N N . ASN A 1 189 ? -20.791 9.326 29.858 1.00 72.38 189 ASN A N 1
ATOM 1430 C CA . ASN A 1 189 ? -20.563 9.356 28.404 1.00 72.38 189 ASN A CA 1
ATOM 1431 C C . ASN A 1 189 ? -21.425 8.430 27.529 1.00 72.38 189 ASN A C 1
ATOM 1433 O O . ASN A 1 189 ? -21.172 8.353 26.330 1.00 72.38 189 ASN A O 1
ATOM 1437 N N . GLU A 1 190 ? -22.488 7.815 28.060 1.00 82.62 190 GLU A N 1
ATOM 1438 C CA . GLU A 1 190 ? -23.374 6.952 27.253 1.00 82.62 190 GLU A CA 1
ATOM 1439 C C . GLU A 1 190 ? -23.933 7.662 26.009 1.00 82.62 190 GLU A C 1
ATOM 1441 O O . GLU A 1 190 ? -24.050 7.060 24.948 1.00 82.62 190 GLU A O 1
ATOM 1446 N N . GLY A 1 191 ? -24.254 8.957 26.111 1.00 88.12 191 GLY A N 1
ATOM 1447 C CA . GLY A 1 191 ? -24.761 9.735 24.976 1.00 88.12 191 GLY A CA 1
ATOM 1448 C C . GLY A 1 191 ? -23.712 9.992 23.890 1.00 88.12 191 GLY A C 1
ATOM 1449 O O . GLY A 1 191 ? -24.026 9.903 22.706 1.00 88.12 191 GLY A O 1
ATOM 1450 N N . ALA A 1 192 ? -22.466 10.278 24.280 1.00 89.69 192 ALA A N 1
ATOM 1451 C CA . ALA A 1 192 ? -21.372 10.517 23.340 1.00 89.69 192 ALA A CA 1
ATOM 1452 C C . ALA A 1 192 ? -20.962 9.225 22.621 1.00 89.69 192 ALA A C 1
ATOM 1454 O O . ALA A 1 192 ? -20.739 9.225 21.411 1.00 89.69 192 ALA A O 1
ATOM 1455 N N . GLU A 1 193 ? -20.922 8.117 23.359 1.00 90.44 193 GLU A N 1
ATOM 1456 C CA . GLU A 1 193 ? -20.630 6.799 22.808 1.00 90.44 193 GLU A CA 1
ATOM 1457 C C . GLU A 1 193 ? -21.738 6.328 21.861 1.00 90.44 193 GLU A C 1
ATOM 1459 O O . GLU A 1 193 ? -21.440 5.928 20.737 1.00 90.44 193 GLU A O 1
ATOM 1464 N N . ARG A 1 194 ? -23.016 6.480 22.245 1.00 93.50 194 ARG A N 1
ATOM 1465 C CA . ARG A 1 194 ? -24.156 6.191 21.355 1.00 93.50 194 ARG A CA 1
ATOM 1466 C C . ARG A 1 194 ? -24.104 7.016 20.070 1.00 93.50 194 ARG A C 1
ATOM 1468 O O . ARG A 1 194 ? -24.267 6.449 18.996 1.00 93.50 194 ARG A O 1
ATOM 1475 N N . ALA A 1 195 ? -23.818 8.317 20.159 1.00 94.75 195 ALA A N 1
ATOM 1476 C CA . ALA A 1 195 ? -23.704 9.174 18.978 1.00 94.75 195 ALA A CA 1
ATOM 1477 C C . ALA A 1 195 ? -22.556 8.744 18.046 1.00 94.75 195 ALA A C 1
ATOM 1479 O O . ALA A 1 195 ? -22.681 8.826 16.824 1.00 94.75 195 ALA A O 1
ATOM 1480 N N . LEU A 1 196 ? -21.440 8.267 18.607 1.00 95.12 196 LEU A N 1
ATOM 1481 C CA . LEU A 1 196 ? -20.308 7.777 17.825 1.00 95.12 196 LEU A CA 1
ATOM 1482 C C . LEU A 1 196 ? -20.597 6.426 17.155 1.00 95.12 196 LEU A C 1
ATOM 1484 O O . LEU A 1 196 ? -20.182 6.221 16.014 1.00 95.12 196 LEU A O 1
ATOM 1488 N N . VAL A 1 197 ? -21.298 5.521 17.842 1.00 96.00 197 VAL A N 1
ATOM 1489 C CA . VAL A 1 197 ? -21.776 4.258 17.257 1.00 96.00 197 VAL A CA 1
ATOM 1490 C C . VAL A 1 197 ? -22.734 4.551 16.104 1.00 96.00 197 VAL A C 1
ATOM 1492 O O . VAL A 1 197 ? -22.497 4.088 14.993 1.00 96.00 197 VAL A O 1
ATOM 1495 N N . GLU A 1 198 ? -23.726 5.418 16.323 1.00 97.31 198 GLU A N 1
ATOM 1496 C CA . GLU A 1 198 ? -24.700 5.790 15.292 1.00 97.31 198 GLU A CA 1
ATOM 1497 C C . GLU A 1 198 ? -24.033 6.440 14.068 1.00 97.31 198 GLU A C 1
ATOM 1499 O O . GLU A 1 198 ? -24.378 6.130 12.927 1.00 97.31 198 GLU A O 1
ATOM 1504 N N . LEU A 1 199 ? -23.034 7.306 14.277 1.00 97.62 199 LEU A N 1
ATOM 1505 C CA . LEU A 1 199 ? -22.252 7.883 13.182 1.00 97.62 199 LEU A CA 1
ATOM 1506 C C . LEU A 1 199 ? -21.586 6.793 12.328 1.00 97.62 199 LEU A C 1
ATOM 1508 O O . LEU A 1 199 ? -21.635 6.860 11.099 1.00 97.62 199 LEU A O 1
ATOM 1512 N N . ARG A 1 200 ? -20.956 5.801 12.966 1.00 97.81 200 ARG A N 1
ATOM 1513 C CA . ARG A 1 200 ? -20.266 4.709 12.262 1.00 97.81 200 ARG A CA 1
ATOM 1514 C C . ARG A 1 200 ? -21.236 3.830 11.494 1.00 97.81 200 ARG A C 1
ATOM 1516 O O . ARG A 1 200 ? -20.952 3.507 10.343 1.00 97.81 200 ARG A O 1
ATOM 1523 N N . ASP A 1 201 ? -22.374 3.507 12.095 1.00 97.50 201 ASP A N 1
ATOM 1524 C CA . ASP A 1 201 ? -23.396 2.675 11.465 1.00 97.50 201 ASP A CA 1
ATOM 1525 C C . ASP A 1 201 ? -23.949 3.356 10.206 1.00 97.50 201 ASP A C 1
ATOM 1527 O O . ASP A 1 201 ? -24.012 2.736 9.146 1.00 97.50 201 ASP A O 1
ATOM 1531 N N . ARG A 1 202 ? -24.224 4.666 10.264 1.00 97.75 202 ARG A N 1
ATOM 1532 C CA . ARG A 1 202 ? -24.674 5.438 9.092 1.00 97.75 202 ARG A CA 1
ATOM 1533 C C . ARG A 1 202 ? -23.610 5.539 8.000 1.00 97.75 202 ARG A C 1
ATOM 1535 O O . ARG A 1 202 ? -23.927 5.450 6.812 1.00 97.75 202 ARG A O 1
ATOM 1542 N N . MET A 1 203 ? -22.343 5.718 8.378 1.00 97.94 203 MET A N 1
ATOM 1543 C CA . MET A 1 203 ? -21.233 5.713 7.420 1.00 97.94 203 MET A CA 1
ATOM 1544 C C . MET A 1 203 ? -21.101 4.356 6.722 1.00 97.94 203 MET A C 1
ATOM 1546 O O . MET A 1 203 ? -20.869 4.307 5.511 1.00 97.94 203 MET A O 1
ATOM 1550 N N . GLU A 1 204 ? -21.245 3.262 7.470 1.00 97.31 204 GLU A N 1
ATOM 1551 C CA . GLU A 1 204 ? -21.178 1.897 6.948 1.00 97.31 204 GLU A CA 1
ATOM 1552 C C . GLU A 1 204 ? -22.373 1.587 6.043 1.00 97.31 204 GLU A C 1
ATOM 1554 O O . GLU A 1 204 ? -22.190 1.097 4.929 1.00 97.31 204 GLU A O 1
ATOM 1559 N N . GLU A 1 205 ? -23.583 1.969 6.444 1.00 96.88 205 GLU A N 1
ATOM 1560 C CA . GLU A 1 205 ? -24.782 1.840 5.618 1.00 96.88 205 GLU A CA 1
ATOM 1561 C C . GLU A 1 205 ? -24.650 2.618 4.303 1.00 96.88 205 GLU A C 1
ATOM 1563 O O . GLU A 1 205 ? -24.934 2.082 3.232 1.00 96.88 205 GLU A O 1
ATOM 1568 N N . ALA A 1 206 ? -24.176 3.868 4.341 1.00 97.19 206 ALA A N 1
ATOM 1569 C CA . ALA A 1 206 ? -23.904 4.639 3.128 1.00 97.19 206 ALA A CA 1
ATOM 1570 C C . ALA A 1 206 ? -22.863 3.944 2.236 1.00 97.19 206 ALA A C 1
ATOM 1572 O O . ALA A 1 206 ? -23.054 3.826 1.025 1.00 97.19 206 ALA A O 1
ATOM 1573 N N . ARG A 1 207 ? -21.781 3.417 2.821 1.00 97.44 207 ARG A N 1
ATOM 1574 C CA . ARG A 1 207 ? -20.764 2.660 2.080 1.00 97.44 207 ARG A CA 1
ATOM 1575 C C . ARG A 1 207 ? -21.366 1.444 1.370 1.00 97.44 207 ARG A C 1
ATOM 1577 O O . ARG A 1 207 ? -21.063 1.225 0.194 1.00 97.44 207 ARG A O 1
ATOM 1584 N N . LEU A 1 208 ? -22.221 0.690 2.061 1.00 95.94 208 LEU A N 1
ATOM 1585 C CA . LEU A 1 208 ? -22.908 -0.486 1.526 1.00 95.94 208 LEU A CA 1
ATOM 1586 C C . LEU A 1 208 ? -23.932 -0.119 0.445 1.00 95.94 208 LEU A C 1
ATOM 1588 O O . LEU A 1 208 ? -23.931 -0.753 -0.608 1.00 95.94 208 LEU A O 1
ATOM 1592 N N . ARG A 1 209 ? -24.730 0.942 0.639 1.00 95.94 209 ARG A N 1
ATOM 1593 C CA . ARG A 1 209 ? -25.668 1.467 -0.375 1.00 95.94 209 ARG A CA 1
ATOM 1594 C C . ARG A 1 209 ? -24.967 1.813 -1.688 1.00 95.94 209 ARG A C 1
ATOM 1596 O O . ARG A 1 209 ? -25.510 1.569 -2.761 1.00 95.94 209 ARG A O 1
ATOM 1603 N N . HIS A 1 210 ? -23.747 2.341 -1.611 1.00 95.06 210 HIS A N 1
ATOM 1604 C CA . HIS A 1 210 ? -22.930 2.661 -2.782 1.00 95.06 210 HIS A CA 1
ATOM 1605 C C . HIS A 1 210 ? -22.070 1.490 -3.291 1.00 95.06 210 HIS A C 1
ATOM 1607 O O . HIS A 1 210 ? -21.349 1.659 -4.276 1.00 95.06 210 HIS A O 1
ATOM 1613 N N . GLY A 1 211 ? -22.130 0.317 -2.650 1.00 93.12 211 GLY A N 1
ATOM 1614 C CA . GLY A 1 211 ? -21.399 -0.884 -3.059 1.00 93.12 211 GLY A CA 1
ATOM 1615 C C . GLY A 1 211 ? -19.876 -0.736 -3.015 1.00 93.12 211 GLY A C 1
ATOM 1616 O O . GLY A 1 211 ? -19.173 -1.392 -3.782 1.00 93.12 211 GLY A O 1
ATOM 1617 N N . LEU A 1 212 ? -19.349 0.154 -2.165 1.00 94.31 212 LEU A N 1
ATOM 1618 C CA . LEU A 1 212 ? -17.923 0.477 -2.146 1.00 94.31 212 LEU A CA 1
ATOM 1619 C C . LEU A 1 212 ? -17.163 -0.366 -1.128 1.00 94.31 212 LEU A C 1
ATOM 1621 O O . LEU A 1 212 ? -17.508 -0.405 0.050 1.00 94.31 212 LEU A O 1
ATOM 1625 N N . ALA A 1 213 ? -16.059 -0.978 -1.551 1.00 93.69 213 ALA A N 1
ATOM 1626 C CA . ALA A 1 213 ? -15.101 -1.591 -0.636 1.00 93.69 213 ALA A CA 1
ATOM 1627 C C . ALA A 1 213 ? -14.324 -0.522 0.155 1.00 93.69 213 ALA A C 1
ATOM 1629 O O . ALA A 1 213 ? -14.114 0.596 -0.317 1.00 93.69 213 ALA A O 1
ATOM 1630 N N . LEU A 1 214 ? -13.818 -0.876 1.339 1.00 93.44 214 LEU A N 1
ATOM 1631 C CA . LEU A 1 214 ? -13.054 0.038 2.202 1.00 93.44 214 LEU A CA 1
ATOM 1632 C C . LEU A 1 214 ? -11.806 0.617 1.499 1.00 93.44 214 LEU A C 1
ATOM 1634 O O . LEU A 1 214 ? -11.458 1.786 1.686 1.00 93.44 214 LEU A O 1
ATOM 1638 N N . THR A 1 215 ? -11.163 -0.172 0.632 1.00 89.38 215 THR A N 1
ATOM 1639 C CA . THR A 1 215 ? -10.038 0.250 -0.223 1.00 89.38 215 THR A CA 1
ATOM 1640 C C . THR A 1 215 ? -10.459 1.298 -1.255 1.00 89.38 215 THR A C 1
ATOM 1642 O O . THR A 1 215 ? -9.762 2.294 -1.452 1.00 89.38 215 THR A O 1
ATOM 1645 N N . GLN A 1 216 ? -11.639 1.139 -1.858 1.00 91.44 216 GLN A N 1
ATOM 1646 C CA . GLN A 1 216 ? -12.210 2.107 -2.794 1.00 91.44 216 GLN A CA 1
ATOM 1647 C C . GLN A 1 216 ? -12.602 3.406 -2.083 1.00 91.44 216 GLN A C 1
ATOM 1649 O O . GLN A 1 216 ? -12.301 4.488 -2.588 1.00 91.44 216 GLN A O 1
ATOM 1654 N N . THR A 1 217 ? -13.203 3.320 -0.891 1.00 96.75 217 THR A N 1
ATOM 1655 C CA . THR A 1 217 ? -13.484 4.490 -0.044 1.00 96.75 217 THR A CA 1
ATOM 1656 C C . THR A 1 217 ? -12.195 5.228 0.310 1.00 96.75 217 THR A C 1
ATOM 1658 O O . THR A 1 217 ? -12.144 6.449 0.201 1.00 96.75 217 THR A O 1
ATOM 1661 N N . THR A 1 218 ? -11.128 4.498 0.648 1.00 95.12 218 THR A N 1
ATOM 1662 C CA . THR A 1 218 ? -9.795 5.062 0.922 1.00 95.12 218 THR A CA 1
ATOM 1663 C C . THR A 1 218 ? -9.257 5.844 -0.274 1.00 95.12 218 THR A C 1
ATOM 1665 O O . THR A 1 218 ? -8.889 7.013 -0.135 1.00 95.12 218 THR A O 1
ATOM 1668 N N . ALA A 1 219 ? -9.278 5.234 -1.462 1.00 91.81 219 ALA A N 1
ATOM 1669 C CA . ALA A 1 219 ? -8.814 5.868 -2.691 1.00 91.81 219 ALA A CA 1
ATOM 1670 C C . ALA A 1 219 ? -9.633 7.124 -3.044 1.00 91.81 219 ALA A C 1
ATOM 1672 O O . ALA A 1 219 ? -9.062 8.167 -3.363 1.00 91.81 219 ALA A O 1
ATOM 1673 N N . ARG A 1 220 ? -10.967 7.056 -2.935 1.00 96.62 220 ARG A N 1
ATOM 1674 C CA . ARG A 1 220 ? -11.869 8.178 -3.248 1.00 96.62 220 ARG A CA 1
ATOM 1675 C C . ARG A 1 220 ? -11.774 9.319 -2.238 1.00 96.62 220 ARG A C 1
ATOM 1677 O O . ARG A 1 220 ? -11.766 10.480 -2.637 1.00 96.62 220 ARG A O 1
ATOM 1684 N N . ALA A 1 221 ? -11.659 9.001 -0.951 1.00 96.31 221 ALA A N 1
ATOM 1685 C CA . ALA A 1 221 ? -11.520 9.996 0.111 1.00 96.31 221 ALA A CA 1
ATOM 1686 C C . ALA A 1 221 ? -10.120 10.630 0.147 1.00 96.31 221 ALA A C 1
ATOM 1688 O O . ALA A 1 221 ? -9.935 11.645 0.815 1.00 96.31 221 ALA A O 1
ATOM 1689 N N . ARG A 1 222 ? -9.138 10.046 -0.561 1.00 95.38 222 ARG A N 1
ATOM 1690 C CA . ARG A 1 222 ? -7.715 10.431 -0.516 1.00 95.38 222 ARG A CA 1
ATOM 1691 C C . ARG A 1 222 ? -7.161 10.436 0.914 1.00 95.38 222 ARG A C 1
ATOM 1693 O O . ARG A 1 222 ? -6.342 11.278 1.276 1.00 95.38 222 ARG A O 1
ATOM 1700 N N . LEU A 1 223 ? -7.629 9.493 1.728 1.00 95.81 223 LEU A N 1
ATOM 1701 C CA . LEU A 1 223 ? -7.206 9.313 3.113 1.00 95.81 223 LEU A CA 1
ATOM 1702 C C . LEU A 1 223 ? -6.242 8.132 3.228 1.00 95.81 223 LEU A C 1
ATOM 1704 O O . LEU A 1 223 ? -6.206 7.250 2.375 1.00 95.81 223 LEU A O 1
ATOM 1708 N N . GLY A 1 224 ? -5.467 8.095 4.312 1.00 92.31 224 GLY A N 1
ATOM 1709 C CA . GLY A 1 224 ? -4.666 6.920 4.641 1.00 92.31 224 GLY A CA 1
ATOM 1710 C C . GLY A 1 224 ? -5.558 5.731 5.003 1.00 92.31 224 GLY A C 1
ATOM 1711 O O . GLY A 1 224 ? -6.571 5.892 5.683 1.00 92.31 224 GLY A O 1
ATOM 1712 N N . ARG A 1 225 ? -5.151 4.519 4.609 1.00 92.50 225 ARG A N 1
ATOM 1713 C CA . ARG A 1 225 ? -5.891 3.274 4.887 1.00 92.50 225 ARG A CA 1
ATOM 1714 C C . ARG A 1 225 ? -6.226 3.106 6.371 1.00 92.50 225 ARG A C 1
ATOM 1716 O O . ARG A 1 225 ? -7.358 2.785 6.717 1.00 92.50 225 ARG A O 1
ATOM 1723 N N . THR A 1 226 ? -5.261 3.377 7.250 1.00 91.75 226 THR A N 1
ATOM 1724 C CA . THR A 1 226 ? -5.453 3.301 8.706 1.00 91.75 226 THR A CA 1
ATOM 1725 C C . THR A 1 226 ? -6.474 4.320 9.201 1.00 91.75 226 THR A C 1
ATOM 1727 O O . THR A 1 226 ? -7.273 3.991 10.067 1.00 91.75 226 THR A O 1
ATOM 1730 N N . THR A 1 227 ? -6.493 5.531 8.638 1.00 95.62 227 THR A N 1
ATOM 1731 C CA . THR A 1 227 ? -7.464 6.573 9.001 1.00 95.62 227 THR A CA 1
ATOM 1732 C C . THR A 1 227 ? -8.884 6.138 8.660 1.00 95.62 227 THR A C 1
ATOM 1734 O O . THR A 1 227 ? -9.772 6.261 9.497 1.00 95.62 227 THR A O 1
ATOM 1737 N N . VAL A 1 228 ? -9.095 5.579 7.464 1.00 96.94 228 VAL A N 1
ATOM 1738 C CA . VAL A 1 228 ? -10.410 5.055 7.070 1.00 96.94 228 VAL A CA 1
ATOM 1739 C C . VAL A 1 228 ? -10.781 3.856 7.936 1.00 96.94 228 VAL A C 1
ATOM 1741 O O . VAL A 1 228 ? -11.852 3.848 8.526 1.00 96.94 228 VAL A O 1
ATOM 1744 N N . SER A 1 229 ? -9.879 2.888 8.112 1.00 95.00 229 SER A N 1
ATOM 1745 C CA . SER A 1 229 ? -10.130 1.731 8.979 1.00 95.00 229 SER A CA 1
ATOM 1746 C C . SER A 1 229 ? -10.502 2.143 10.410 1.00 95.00 229 SER A C 1
ATOM 1748 O O . SER A 1 229 ? -11.474 1.628 10.950 1.00 95.00 229 SER A O 1
ATOM 1750 N N . GLN A 1 230 ? -9.803 3.113 11.008 1.00 94.88 230 GLN A N 1
ATOM 1751 C CA . GLN A 1 230 ? -10.151 3.633 12.334 1.00 94.88 230 GLN A CA 1
ATOM 1752 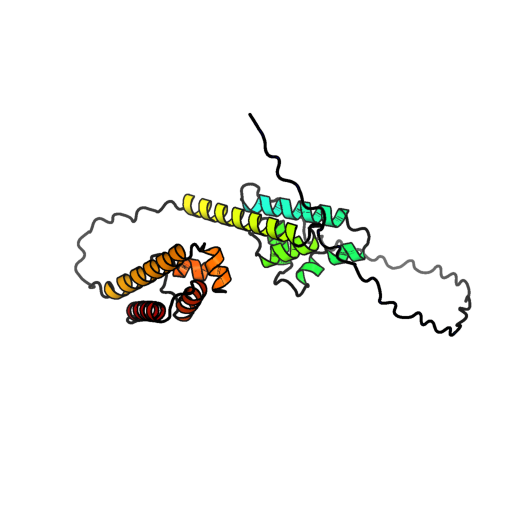C C . GLN A 1 230 ? -11.485 4.383 12.350 1.00 94.88 230 GLN A C 1
ATOM 1754 O O . GLN A 1 230 ? -12.216 4.264 13.328 1.00 94.88 230 GLN A O 1
ATOM 1759 N N . ALA A 1 231 ? -11.825 5.118 11.288 1.00 96.44 231 ALA A N 1
ATOM 1760 C CA . ALA A 1 231 ? -13.098 5.828 11.207 1.00 96.44 231 ALA A CA 1
ATOM 1761 C C . ALA A 1 231 ? -14.301 4.868 11.264 1.00 96.44 231 ALA A C 1
ATOM 1763 O O . ALA A 1 231 ? -15.283 5.189 11.926 1.00 96.44 231 ALA A O 1
ATOM 1764 N N . PHE A 1 232 ? -14.196 3.686 10.644 1.00 96.38 232 PHE A N 1
ATOM 1765 C CA . PHE A 1 232 ? -15.249 2.660 10.642 1.00 96.38 232 PHE A CA 1
ATOM 1766 C C . PHE A 1 232 ? -15.170 1.673 11.825 1.00 96.38 232 PHE A C 1
ATOM 1768 O O . PHE A 1 232 ? -16.143 0.985 12.120 1.00 96.38 232 PHE A O 1
ATOM 1775 N N . ARG A 1 233 ? -14.032 1.574 12.528 1.00 94.38 233 ARG A N 1
ATOM 1776 C CA . ARG A 1 233 ? -13.840 0.580 13.598 1.00 94.38 233 ARG A CA 1
ATOM 1777 C C . ARG A 1 233 ? -14.557 0.978 14.892 1.00 94.38 233 ARG A C 1
ATOM 1779 O O . ARG A 1 233 ? -14.284 2.038 15.457 1.00 94.38 233 ARG A O 1
ATOM 1786 N N . GLN A 1 234 ? -15.383 0.076 15.421 1.00 91.12 234 GLN A N 1
ATOM 1787 C CA . GLN A 1 234 ? -15.998 0.238 16.742 1.00 91.12 234 GLN A CA 1
ATOM 1788 C C . GLN A 1 234 ? -14.936 0.310 17.854 1.00 91.12 234 GLN A C 1
ATOM 1790 O O . GLN A 1 234 ? -13.898 -0.351 17.789 1.00 91.12 234 GLN A O 1
ATOM 1795 N N . GLY A 1 235 ? -15.158 1.176 18.847 1.00 86.69 235 GLY A N 1
ATOM 1796 C CA . GLY A 1 235 ? -14.214 1.419 19.949 1.00 86.69 235 GLY A CA 1
ATOM 1797 C C . GLY A 1 235 ? -12.923 2.168 19.575 1.00 86.69 235 GLY A C 1
ATOM 1798 O O . GLY A 1 235 ? -12.073 2.389 20.434 1.00 86.69 235 GLY A O 1
ATOM 1799 N N . ALA A 1 236 ? -12.731 2.579 18.315 1.00 89.56 236 ALA A N 1
ATOM 1800 C CA . ALA A 1 236 ? -11.631 3.475 17.953 1.00 89.56 236 ALA A CA 1
ATOM 1801 C C . ALA A 1 236 ? -11.888 4.915 18.453 1.00 89.56 236 ALA A C 1
ATOM 1803 O O . ALA A 1 236 ? -13.040 5.268 18.735 1.00 89.56 236 ALA A O 1
ATOM 1804 N N . PRO A 1 237 ? -10.857 5.779 18.517 1.00 91.19 237 PRO A N 1
ATOM 1805 C CA . PRO A 1 237 ? -11.057 7.210 18.735 1.00 91.19 237 PRO A CA 1
ATOM 1806 C C . PRO A 1 237 ? -12.029 7.818 17.713 1.00 91.19 237 PRO A C 1
ATOM 1808 O O . PRO A 1 237 ? -12.134 7.337 16.579 1.00 91.19 237 PRO A O 1
ATOM 1811 N N . ALA A 1 238 ? -12.744 8.875 18.106 1.00 93.62 238 ALA A N 1
ATOM 1812 C CA . ALA A 1 238 ? -13.665 9.563 17.208 1.00 93.62 238 ALA A CA 1
ATOM 1813 C C . ALA A 1 238 ? -12.907 10.143 15.993 1.00 93.62 238 ALA A C 1
ATOM 1815 O O . ALA A 1 238 ? -11.867 10.785 16.173 1.00 93.62 238 ALA A O 1
ATOM 1816 N N . PRO A 1 239 ? -13.397 9.943 14.754 1.00 95.88 239 PRO A N 1
ATOM 1817 C CA . PRO A 1 239 ? -12.765 10.522 13.574 1.00 95.88 239 PRO A CA 1
ATOM 1818 C C . PRO A 1 239 ? -12.851 12.055 13.606 1.00 95.88 239 PRO A C 1
ATOM 1820 O O . PRO A 1 239 ? -13.764 12.634 14.186 1.00 95.88 239 PRO A O 1
ATOM 1823 N N . SER A 1 240 ? -11.915 12.749 12.956 1.00 97.06 240 SER A N 1
ATOM 1824 C CA . SER A 1 240 ? -12.005 14.211 12.836 1.00 97.06 240 SER A CA 1
ATOM 1825 C C . SER A 1 240 ? -13.135 14.630 11.887 1.00 97.06 240 SER A C 1
ATOM 1827 O O . SER A 1 240 ? -13.493 13.889 10.968 1.00 97.06 240 SER A O 1
ATOM 1829 N N . GLY A 1 241 ? -13.645 15.859 12.028 1.00 96.75 241 GLY A N 1
ATOM 1830 C CA . GLY A 1 241 ? -14.669 16.393 11.117 1.00 96.75 241 GLY A CA 1
ATOM 1831 C C . GLY A 1 241 ? -14.227 16.381 9.650 1.00 96.75 241 GLY A C 1
ATOM 1832 O O . GLY A 1 241 ? -14.998 16.006 8.771 1.00 96.75 241 GLY A O 1
ATOM 1833 N N . GLY A 1 242 ? -12.950 16.683 9.382 1.00 95.44 242 GLY A N 1
ATOM 1834 C CA . GLY A 1 242 ? -12.371 16.578 8.039 1.00 95.44 242 GLY A CA 1
ATOM 1835 C C . GLY A 1 242 ? -12.386 15.151 7.481 1.00 95.44 242 GLY A C 1
ATOM 1836 O O . GLY A 1 242 ? -12.672 14.965 6.300 1.00 95.44 242 GLY A O 1
ATOM 1837 N N . THR A 1 243 ? -12.155 14.146 8.332 1.00 97.50 243 THR A N 1
ATOM 1838 C CA . THR A 1 243 ? -12.236 12.725 7.954 1.00 97.50 243 THR A CA 1
ATOM 1839 C C . THR A 1 243 ? -13.664 12.345 7.571 1.00 97.50 243 THR A C 1
ATOM 1841 O O . THR A 1 243 ? -13.875 11.771 6.504 1.00 97.50 243 THR A O 1
ATOM 1844 N N . VAL A 1 244 ? -14.651 12.723 8.391 1.00 98.06 244 VAL A N 1
ATOM 1845 C CA . VAL A 1 244 ? -16.075 12.455 8.119 1.00 98.06 244 VAL A CA 1
ATOM 1846 C C . VAL A 1 244 ? -16.529 13.147 6.832 1.00 98.06 244 VAL A C 1
ATOM 1848 O O . VAL A 1 244 ? -17.163 12.513 5.993 1.00 98.06 244 VAL A O 1
ATOM 1851 N N . MET A 1 245 ? -16.136 14.405 6.604 1.00 97.31 245 MET A N 1
ATOM 1852 C CA . MET A 1 245 ? -16.437 15.104 5.349 1.00 97.31 245 MET A CA 1
ATOM 1853 C C . MET A 1 245 ? -15.798 14.439 4.127 1.00 97.31 245 MET A C 1
ATOM 1855 O O . MET A 1 245 ? -16.448 14.321 3.090 1.00 97.31 245 MET A O 1
ATOM 1859 N N . ALA A 1 246 ? -14.528 14.035 4.216 1.00 97.19 246 ALA A N 1
ATOM 1860 C CA . ALA A 1 246 ? -13.835 13.386 3.107 1.00 97.19 246 ALA A CA 1
ATOM 1861 C C . ALA A 1 246 ? -14.491 12.044 2.747 1.00 97.19 246 ALA A C 1
ATOM 1863 O O . ALA A 1 246 ? -14.685 11.759 1.565 1.00 97.19 246 ALA A O 1
ATOM 1864 N N . ILE A 1 247 ? -14.897 11.261 3.754 1.00 97.88 247 ILE A N 1
ATOM 1865 C CA . ILE A 1 247 ? -15.636 10.011 3.548 1.00 97.88 247 ILE A CA 1
ATOM 1866 C C . ILE A 1 247 ? -17.029 10.292 2.972 1.00 97.88 247 ILE A C 1
ATOM 1868 O O . ILE A 1 247 ? -17.389 9.685 1.970 1.00 97.88 247 ILE A O 1
ATOM 1872 N N . GLY A 1 248 ? -17.778 11.257 3.513 1.00 97.75 248 GLY A N 1
ATOM 1873 C CA . GLY A 1 248 ? -19.092 11.636 2.984 1.00 97.75 248 GLY A CA 1
ATOM 1874 C C . GLY A 1 248 ? -19.044 12.042 1.508 1.00 97.75 248 GLY A C 1
ATOM 1875 O O . GLY A 1 248 ? -19.845 11.563 0.709 1.00 97.75 248 GLY A O 1
ATOM 1876 N N . ARG A 1 249 ? -18.039 12.834 1.101 1.00 97.06 249 ARG A N 1
ATOM 1877 C CA . ARG A 1 249 ? -17.817 13.174 -0.319 1.00 97.06 249 ARG A CA 1
ATOM 1878 C C . ARG A 1 249 ? -17.466 11.953 -1.166 1.00 97.06 249 ARG A C 1
ATOM 1880 O O . ARG A 1 249 ? -17.976 11.819 -2.273 1.00 97.06 249 ARG A O 1
ATOM 1887 N N . ALA A 1 250 ? -16.605 11.067 -0.665 1.00 97.19 250 ALA A N 1
ATOM 1888 C CA . ALA A 1 250 ? -16.219 9.840 -1.366 1.00 97.19 250 ALA A CA 1
ATOM 1889 C C . ALA A 1 250 ? -17.406 8.893 -1.605 1.00 97.19 250 ALA A C 1
ATOM 1891 O O . ALA A 1 250 ? -17.437 8.181 -2.614 1.00 97.19 250 ALA A O 1
ATOM 1892 N N . LEU A 1 251 ? -18.364 8.910 -0.677 1.00 97.12 251 LEU A N 1
ATOM 1893 C CA . LEU A 1 251 ? -19.617 8.168 -0.724 1.00 97.12 251 LEU A CA 1
ATOM 1894 C C . LEU A 1 251 ? -20.750 8.943 -1.420 1.00 97.12 251 LEU A C 1
ATOM 1896 O O . LEU A 1 251 ? -21.849 8.426 -1.488 1.00 97.12 251 LEU A O 1
ATOM 1900 N N . ALA A 1 252 ? -20.505 10.150 -1.947 1.00 96.06 252 ALA A N 1
ATOM 1901 C CA . ALA A 1 252 ? -21.523 10.999 -2.577 1.00 96.06 252 ALA A CA 1
ATOM 1902 C C . ALA A 1 252 ? -22.779 11.236 -1.706 1.00 96.06 252 ALA A C 1
ATOM 1904 O O . ALA A 1 252 ? -23.894 11.349 -2.216 1.00 96.06 252 ALA A O 1
ATOM 1905 N N . VAL A 1 253 ? -22.586 11.332 -0.387 1.00 96.62 253 VAL A N 1
ATOM 1906 C CA . VAL A 1 253 ? -23.653 11.589 0.588 1.00 96.62 253 VAL A CA 1
ATOM 1907 C C . VAL A 1 253 ? -24.219 12.990 0.383 1.00 96.62 253 VAL A C 1
ATOM 1909 O O . VAL A 1 253 ? -23.472 13.956 0.196 1.00 96.62 253 VAL A O 1
ATOM 1912 N N . GLN A 1 254 ? -25.545 13.102 0.424 1.00 95.31 254 GLN A N 1
ATOM 1913 C CA . GLN A 1 254 ? -26.228 14.379 0.240 1.00 95.31 254 GLN A CA 1
ATOM 1914 C C . GLN A 1 254 ? -25.958 15.323 1.421 1.00 95.31 254 GLN A C 1
ATOM 1916 O O . GLN A 1 254 ? -25.749 14.895 2.556 1.00 95.31 254 GLN A O 1
ATOM 1921 N N . GLU A 1 255 ? -26.006 16.631 1.169 1.00 95.06 255 GLU A N 1
ATOM 1922 C CA . GLU A 1 255 ? -25.749 17.657 2.185 1.00 95.06 255 GLU A CA 1
ATOM 1923 C C . GLU A 1 255 ? -26.563 17.514 3.494 1.00 95.06 255 GLU A C 1
ATOM 1925 O O . GLU A 1 255 ? -25.952 17.669 4.556 1.00 95.06 255 GLU A O 1
ATOM 1930 N N . PRO A 1 256 ? -27.884 17.216 3.493 1.00 95.62 256 PRO A N 1
ATOM 1931 C CA . PRO A 1 256 ? -28.631 17.055 4.745 1.00 95.62 256 PRO A CA 1
ATOM 1932 C C . PRO A 1 256 ? -28.104 15.893 5.594 1.00 95.62 256 PRO A C 1
ATOM 1934 O O . PRO A 1 256 ? -27.850 16.065 6.783 1.00 95.62 256 PRO A O 1
ATOM 1937 N N . GLU A 1 257 ? -27.836 14.747 4.973 1.00 96.12 257 GLU A N 1
ATOM 1938 C CA . GLU A 1 257 ? -27.296 13.570 5.657 1.00 96.12 257 GLU A CA 1
ATOM 1939 C C . GLU A 1 257 ? -25.878 13.840 6.196 1.00 96.12 257 GLU A C 1
ATOM 1941 O O . GLU A 1 257 ? -25.562 13.507 7.339 1.00 96.12 257 GLU A O 1
ATOM 1946 N N . LEU A 1 258 ? -25.038 14.552 5.435 1.00 96.69 258 LEU A N 1
ATOM 1947 C CA . LEU A 1 258 ? -23.709 14.954 5.901 1.00 96.69 258 LEU A CA 1
ATOM 1948 C C . LEU A 1 258 ? -23.774 15.901 7.116 1.00 96.69 258 LEU A C 1
ATOM 1950 O O . LEU A 1 258 ? -22.936 15.812 8.017 1.00 96.69 258 LEU A O 1
ATOM 1954 N N . LYS A 1 259 ? -24.765 16.802 7.178 1.00 97.25 259 LYS A N 1
ATOM 1955 C CA . LYS A 1 259 ? -24.990 17.673 8.348 1.00 97.25 259 LYS A CA 1
ATOM 1956 C C . LYS A 1 259 ? -25.386 16.872 9.586 1.00 97.25 259 LYS A C 1
ATOM 1958 O O . LYS A 1 259 ? -24.936 17.202 10.687 1.00 97.25 259 LYS A O 1
ATOM 1963 N N . GLU A 1 260 ? -26.179 15.817 9.422 1.00 97.38 260 GLU A N 1
ATOM 1964 C CA . GLU A 1 260 ? -26.527 14.905 10.515 1.00 97.38 260 GLU A CA 1
ATOM 1965 C C . GLU A 1 260 ? -25.285 14.179 11.040 1.00 97.38 260 GLU A C 1
ATOM 1967 O O . GLU A 1 260 ? -25.041 14.185 12.246 1.00 97.38 260 GLU A O 1
ATOM 1972 N N . TRP A 1 261 ? -24.425 13.672 10.150 1.00 97.75 261 TRP A N 1
ATOM 1973 C CA . TRP A 1 261 ? -23.166 13.022 10.539 1.00 97.75 261 TRP A CA 1
ATOM 1974 C C . TRP A 1 261 ? -22.261 13.953 11.353 1.00 97.75 261 TRP A C 1
ATOM 1976 O O . TRP A 1 261 ? -21.736 13.577 12.401 1.00 97.75 261 TRP A O 1
ATOM 1986 N N . LEU A 1 262 ? -22.104 15.203 10.913 1.00 97.81 262 LEU A N 1
ATOM 1987 C CA . LEU A 1 262 ? -21.309 16.202 11.636 1.00 97.81 262 LEU A CA 1
ATOM 1988 C C . LEU A 1 262 ? -21.951 16.624 12.966 1.00 97.81 262 LEU A C 1
ATOM 1990 O O . LEU A 1 262 ? -21.261 17.093 13.873 1.00 97.81 262 LEU A O 1
ATOM 1994 N N . THR A 1 263 ? -23.266 16.477 13.099 1.00 97.50 263 THR A N 1
ATOM 1995 C CA . THR A 1 263 ? -23.980 16.733 14.353 1.00 97.50 263 THR A CA 1
ATOM 1996 C C . THR A 1 263 ? -23.766 15.592 15.340 1.00 97.50 263 THR A C 1
ATOM 1998 O O . THR A 1 263 ? -23.384 15.866 16.476 1.00 97.50 263 THR A O 1
ATOM 2001 N N . LEU A 1 264 ? -23.872 14.337 14.894 1.00 96.62 264 LEU A N 1
ATOM 2002 C CA . LEU A 1 264 ? -23.507 13.161 15.692 1.00 96.62 264 LEU A CA 1
ATOM 2003 C C . LEU A 1 264 ? -22.051 13.239 16.163 1.00 96.62 264 LEU A C 1
ATOM 2005 O O . LEU A 1 264 ? -21.767 13.018 17.340 1.00 96.62 264 LEU A O 1
ATOM 2009 N N . LEU A 1 265 ? -21.138 13.655 15.277 1.00 96.19 265 LEU A N 1
ATOM 2010 C CA . LEU A 1 265 ? -19.735 13.833 15.636 1.00 96.19 265 LEU A CA 1
ATOM 2011 C C . LEU A 1 265 ? -19.536 14.904 16.719 1.00 96.19 265 LEU A C 1
ATOM 2013 O O . LEU A 1 265 ? -18.786 14.680 17.667 1.00 96.19 265 LEU A O 1
ATOM 2017 N N . ARG A 1 266 ? -20.210 16.056 16.609 1.00 96.06 266 ARG A N 1
ATOM 2018 C CA . ARG A 1 266 ? -20.139 17.110 17.636 1.00 96.06 266 ARG A CA 1
ATOM 2019 C C . ARG A 1 266 ? -20.693 16.634 18.973 1.00 96.06 266 ARG A C 1
ATOM 2021 O O . ARG A 1 266 ? -20.070 16.893 19.996 1.00 96.06 266 ARG A O 1
ATOM 2028 N N . THR A 1 267 ? -21.811 15.911 18.971 1.00 94.12 267 THR A N 1
ATOM 2029 C CA . THR A 1 267 ? -22.367 15.307 20.189 1.00 94.12 267 THR A CA 1
ATOM 2030 C C . THR A 1 267 ? -21.360 14.354 20.830 1.00 94.12 267 THR A C 1
ATOM 2032 O O . THR A 1 267 ? -21.108 14.462 22.029 1.00 94.12 267 THR A O 1
ATOM 2035 N N . ALA A 1 268 ? -20.705 13.506 20.031 1.00 91.94 268 ALA A N 1
ATOM 2036 C CA . ALA A 1 268 ? -19.663 12.597 20.504 1.00 91.94 268 ALA A CA 1
ATOM 2037 C C . ALA A 1 268 ? -18.421 13.322 21.065 1.00 91.94 268 ALA A C 1
ATOM 2039 O O . ALA A 1 268 ? -17.798 12.835 22.003 1.00 91.94 268 ALA A O 1
ATOM 2040 N N . GLN A 1 269 ? -18.061 14.486 20.515 1.00 90.06 269 GLN A N 1
ATOM 2041 C CA . GLN A 1 269 ? -16.869 15.252 20.911 1.00 90.06 269 GLN A CA 1
ATOM 2042 C C . GLN A 1 269 ? -17.116 16.268 22.032 1.00 90.06 269 GLN A C 1
ATOM 2044 O O . GLN A 1 269 ? -16.165 16.753 22.633 1.00 90.06 269 GLN A O 1
ATOM 2049 N N . SER A 1 270 ? -18.371 16.602 22.334 1.00 83.94 270 SER A N 1
ATOM 2050 C CA . SER A 1 270 ? -18.738 17.707 23.233 1.00 83.94 270 SER A CA 1
ATOM 2051 C C . SER A 1 270 ? -18.336 17.552 24.714 1.00 83.94 270 SER A C 1
ATOM 2053 O O . SER A 1 270 ? -18.762 18.367 25.533 1.00 83.94 270 SER A O 1
ATOM 2055 N N . ARG A 1 271 ? -17.532 16.542 25.087 1.00 61.59 271 ARG A N 1
ATOM 2056 C CA . ARG A 1 271 ? -17.138 16.251 26.482 1.00 61.59 271 ARG A CA 1
ATOM 2057 C C . ARG A 1 271 ? -15.748 15.620 26.694 1.00 61.59 271 ARG A C 1
ATOM 2059 O O . ARG A 1 271 ? -15.510 15.084 27.775 1.00 61.59 271 ARG A O 1
ATOM 2066 N N . THR A 1 272 ? -14.845 15.666 25.713 1.00 50.03 272 THR A N 1
ATOM 2067 C CA . THR A 1 272 ? -13.394 15.531 25.993 1.00 50.03 272 THR A CA 1
ATOM 2068 C C . THR A 1 272 ? -12.833 16.865 26.438 1.00 50.03 272 THR A C 1
ATOM 2070 O O . THR A 1 272 ? -12.098 16.877 27.445 1.00 50.03 272 THR A O 1
#